Protein AF-A0A960T4F1-F1 (afdb_monomer_lite)

Radius of gyration: 21.4 Å; chains: 1; bounding box: 53×41×57 Å

Foldseek 3Di:
DPDDDPVVVVVVCVVCPPVDPDDDDDADPVNCCCVVPQVVVVHPDPPWDWDQEPVRDTLDIGHPLPDDPVNNVQCHDPPRPSPPVPPPDPPDPDFDPLLVVLLVVLVVCLVVLVLVVSVVSLSVSCVRDDLVGVLSSLLSVLSSCLSVVVQPCLLVSLVVQCVSPVVPLLSNLSSLQSQLPRPDRDPSSLVSSLVSLVVLCPDDDDNNLSSLQSQLSSCLVVVVLVSNLVSLVVSLVPDDPVCNVVSVVQNVQSVVSHGD

Structure (mmCIF, N/CA/C/O backbone):
data_AF-A0A960T4F1-F1
#
_entry.id   AF-A0A960T4F1-F1
#
loop_
_atom_site.group_PDB
_atom_site.id
_atom_site.type_symbol
_atom_site.label_atom_id
_atom_site.label_alt_id
_atom_site.label_comp_id
_atom_site.label_asym_id
_atom_site.label_entity_id
_atom_site.label_seq_id
_atom_site.pdbx_PDB_ins_code
_atom_site.Cartn_x
_atom_site.Cartn_y
_atom_site.Cartn_z
_atom_site.occupancy
_atom_site.B_iso_or_equiv
_atom_site.auth_seq_id
_atom_site.auth_comp_id
_atom_site.auth_asym_id
_atom_site.auth_atom_id
_atom_site.pdbx_PDB_model_num
ATOM 1 N N . ASN A 1 1 ? -7.729 -17.447 -19.353 1.00 40.59 1 ASN A N 1
ATOM 2 C CA . ASN A 1 1 ? -7.489 -16.551 -20.496 1.00 40.59 1 ASN A CA 1
ATOM 3 C C . ASN A 1 1 ? -7.362 -15.152 -19.918 1.00 40.59 1 ASN A C 1
ATOM 5 O O . ASN A 1 1 ? -8.378 -14.593 -19.542 1.00 40.59 1 ASN A O 1
ATOM 9 N N . LEU A 1 2 ? -6.133 -14.693 -19.665 1.00 46.69 2 LEU A N 1
ATOM 10 C CA . LEU A 1 2 ? -5.826 -13.416 -18.988 1.00 46.69 2 LEU A CA 1
ATOM 11 C C . LEU A 1 2 ? -5.418 -12.313 -19.988 1.00 46.69 2 LEU A C 1
ATOM 13 O O . LEU A 1 2 ? -4.881 -11.291 -19.584 1.00 46.69 2 LEU A O 1
ATOM 17 N N . GLY A 1 3 ? -5.613 -12.541 -21.290 1.00 62.81 3 GLY A N 1
ATOM 18 C CA . GLY A 1 3 ? -5.174 -11.636 -22.350 1.00 62.81 3 GLY A CA 1
ATOM 19 C C . GLY A 1 3 ? -6.334 -11.139 -23.202 1.00 62.81 3 GLY A C 1
ATOM 20 O O . GLY A 1 3 ? -7.283 -11.881 -23.456 1.00 62.81 3 GLY A O 1
ATOM 21 N N . GLU A 1 4 ? -6.217 -9.889 -23.639 1.00 80.00 4 GLU A N 1
ATOM 22 C CA . GLU A 1 4 ? -7.047 -9.282 -24.681 1.00 80.00 4 GLU A CA 1
ATOM 23 C C . GLU A 1 4 ? -6.842 -9.990 -26.028 1.00 80.00 4 GLU A C 1
ATOM 25 O O . GLU A 1 4 ? -5.745 -10.474 -26.321 1.00 80.00 4 GLU A O 1
ATOM 30 N N . ASP A 1 5 ? -7.882 -10.037 -26.863 1.00 86.44 5 ASP A N 1
ATOM 31 C CA . ASP A 1 5 ? -7.787 -10.636 -28.197 1.00 86.44 5 ASP A CA 1
ATOM 32 C C . ASP A 1 5 ? -6.985 -9.767 -29.189 1.00 86.44 5 ASP A C 1
ATOM 34 O O . ASP A 1 5 ? -6.696 -8.587 -28.955 1.00 86.44 5 ASP A O 1
ATOM 38 N N . GLU A 1 6 ? -6.616 -10.352 -30.335 1.00 87.62 6 GLU A N 1
ATOM 39 C CA . GLU A 1 6 ? -5.851 -9.659 -31.381 1.00 87.62 6 GLU A CA 1
ATOM 40 C C . GLU A 1 6 ? -6.543 -8.379 -31.869 1.00 87.62 6 GLU A C 1
ATOM 42 O O . GLU A 1 6 ? -5.870 -7.391 -32.172 1.00 87.62 6 GLU A O 1
ATOM 47 N N . THR A 1 7 ? -7.875 -8.360 -31.918 1.00 91.25 7 THR A N 1
ATOM 48 C CA . THR A 1 7 ? -8.634 -7.201 -32.399 1.00 91.25 7 THR A CA 1
ATOM 49 C C . THR A 1 7 ? -8.481 -6.032 -31.431 1.00 91.25 7 THR A C 1
ATOM 51 O O . THR A 1 7 ? -8.135 -4.924 -31.859 1.00 91.25 7 THR A O 1
ATOM 54 N N . THR A 1 8 ? -8.662 -6.279 -30.132 1.00 90.50 8 THR A N 1
ATOM 55 C CA . THR A 1 8 ? -8.489 -5.275 -29.076 1.00 90.50 8 THR A CA 1
ATOM 56 C C . THR A 1 8 ? -7.053 -4.757 -29.037 1.00 90.50 8 THR A C 1
ATOM 58 O O . THR A 1 8 ? -6.826 -3.542 -29.074 1.00 90.50 8 THR A O 1
ATOM 61 N N . VAL A 1 9 ? -6.064 -5.657 -29.048 1.00 90.25 9 VAL A N 1
ATOM 62 C CA . VAL A 1 9 ? -4.645 -5.274 -29.006 1.00 90.25 9 VAL A CA 1
ATOM 63 C C . VAL A 1 9 ? -4.244 -4.497 -30.262 1.00 90.25 9 VAL A C 1
ATOM 65 O O . VAL A 1 9 ? -3.570 -3.472 -30.161 1.00 90.25 9 VAL A O 1
ATOM 68 N N . SER A 1 10 ? -4.701 -4.902 -31.450 1.00 91.56 10 SER A N 1
ATOM 69 C CA . SER A 1 10 ? -4.402 -4.204 -32.708 1.00 91.56 10 SER A CA 1
ATOM 70 C C . SER A 1 10 ? -4.973 -2.784 -32.735 1.00 91.56 10 SER A C 1
ATOM 72 O O . SER A 1 10 ? -4.290 -1.841 -33.151 1.00 91.56 10 SER A O 1
ATOM 74 N N . ALA A 1 11 ? -6.200 -2.594 -32.242 1.00 93.62 11 ALA A N 1
ATOM 75 C CA . ALA A 1 11 ? -6.802 -1.269 -32.116 1.00 93.62 11 ALA A CA 1
ATOM 76 C C . ALA A 1 11 ? -6.003 -0.370 -31.156 1.00 93.62 11 ALA A C 1
ATOM 78 O O . ALA A 1 11 ? -5.725 0.790 -31.481 1.00 93.62 11 ALA A O 1
ATOM 79 N N . PHE A 1 12 ? -5.570 -0.913 -30.015 1.00 92.06 12 PHE A N 1
ATOM 80 C CA . PHE A 1 12 ? -4.718 -0.205 -29.059 1.00 92.06 12 PHE A CA 1
ATOM 81 C C . PHE A 1 12 ? -3.367 0.188 -29.673 1.00 92.06 12 PHE A C 1
ATOM 83 O O . PHE A 1 12 ? -2.968 1.351 -29.599 1.00 92.06 12 PHE A O 1
ATOM 90 N N . VAL A 1 13 ? -2.697 -0.741 -30.364 1.00 91.31 13 VAL A N 1
ATOM 91 C CA . VAL A 1 13 ? -1.412 -0.494 -31.036 1.00 91.31 13 VAL A CA 1
ATOM 92 C C . VAL A 1 13 ? -1.529 0.643 -32.050 1.00 91.31 13 VAL A C 1
ATOM 94 O O . VAL A 1 13 ? -0.702 1.557 -32.065 1.00 91.31 13 VAL A O 1
ATOM 97 N N . ARG A 1 14 ? -2.594 0.638 -32.863 1.00 92.81 14 ARG A N 1
ATOM 98 C CA . ARG A 1 14 ? -2.867 1.707 -33.837 1.00 92.81 14 ARG A CA 1
ATOM 99 C C . ARG A 1 14 ? -3.076 3.059 -33.166 1.00 92.81 14 ARG A C 1
ATOM 101 O O . ARG A 1 14 ? -2.585 4.062 -33.678 1.00 92.81 14 ARG A O 1
ATOM 108 N N . LYS A 1 15 ? -3.772 3.089 -32.027 1.00 94.50 15 LYS A N 1
ATOM 109 C CA . LYS A 1 15 ? -3.991 4.309 -31.238 1.00 94.50 15 LYS A CA 1
ATOM 110 C C . LYS A 1 15 ? -2.687 4.852 -30.644 1.00 94.50 15 LYS A C 1
ATOM 112 O O . LYS A 1 15 ? -2.513 6.067 -30.592 1.00 94.50 15 LYS A O 1
ATOM 117 N N . MET A 1 16 ? -1.775 3.978 -30.220 1.00 91.06 16 MET A N 1
ATOM 118 C CA . MET A 1 16 ? -0.473 4.373 -29.666 1.00 91.06 16 MET A CA 1
ATOM 119 C C . MET A 1 16 ? 0.491 4.900 -30.736 1.00 91.06 16 MET A C 1
ATOM 121 O O . MET A 1 16 ? 1.310 5.775 -30.443 1.00 91.06 16 MET A O 1
ATOM 125 N N . GLY A 1 17 ? 0.369 4.427 -31.980 1.00 92.31 17 GLY A N 1
ATOM 126 C CA . GLY A 1 17 ? 1.112 4.949 -33.126 1.00 92.31 17 GLY A CA 1
ATOM 127 C C . GLY A 1 17 ? 2.622 4.978 -32.875 1.00 92.31 17 GLY A C 1
ATOM 128 O O . GLY A 1 17 ? 3.213 3.990 -32.449 1.00 92.31 17 GLY A O 1
ATOM 129 N N . SER A 1 18 ? 3.252 6.134 -33.094 1.00 90.56 18 SER A N 1
ATOM 130 C CA . SER A 1 18 ? 4.703 6.311 -32.928 1.00 90.56 18 SER A CA 1
ATOM 131 C C . SER A 1 18 ? 5.212 6.177 -31.488 1.00 90.56 18 SER A C 1
ATOM 133 O O . SER A 1 18 ? 6.421 6.078 -31.294 1.00 90.56 18 SER A O 1
ATOM 135 N N . LYS A 1 19 ? 4.330 6.149 -30.478 1.00 85.88 19 LYS A N 1
ATOM 136 C CA . LYS A 1 19 ? 4.723 5.937 -29.075 1.00 85.88 19 LYS A CA 1
ATOM 137 C C . LYS A 1 19 ? 5.102 4.485 -28.778 1.00 85.88 19 LYS A C 1
ATOM 139 O O . LYS A 1 19 ? 5.720 4.230 -27.751 1.00 85.88 19 LYS A O 1
ATOM 144 N N . MET A 1 20 ? 4.744 3.544 -29.654 1.00 86.31 20 MET A N 1
ATOM 145 C CA . MET A 1 20 ? 5.057 2.128 -29.492 1.00 86.31 20 MET A CA 1
ATOM 146 C C . MET A 1 20 ? 5.982 1.665 -30.614 1.00 86.31 20 MET A C 1
ATOM 148 O O . MET A 1 20 ? 5.557 1.307 -31.708 1.00 86.31 20 MET A O 1
ATOM 152 N N . THR A 1 21 ? 7.281 1.725 -30.340 1.00 85.12 21 THR A N 1
ATOM 153 C CA . THR A 1 21 ? 8.356 1.504 -31.321 1.00 85.12 21 THR A CA 1
ATOM 154 C C . THR A 1 21 ? 8.795 0.041 -31.432 1.00 85.12 21 THR A C 1
ATOM 156 O O . THR A 1 21 ? 9.757 -0.270 -32.133 1.00 85.12 21 THR A O 1
ATOM 159 N N . TYR A 1 22 ? 8.095 -0.868 -30.755 1.00 86.19 22 TYR A N 1
ATOM 160 C CA . TYR A 1 22 ? 8.394 -2.295 -30.692 1.00 86.19 22 TYR A CA 1
ATOM 161 C C . TYR A 1 22 ? 7.239 -3.137 -31.240 1.00 86.19 22 TYR A C 1
ATOM 163 O O . TYR A 1 22 ? 6.098 -2.687 -31.351 1.00 86.19 22 TYR A O 1
ATOM 171 N N . ARG A 1 23 ? 7.549 -4.382 -31.617 1.00 91.12 23 ARG A N 1
ATOM 172 C CA . ARG A 1 23 ? 6.540 -5.335 -32.093 1.00 91.12 23 ARG A CA 1
ATOM 173 C C . ARG A 1 23 ? 5.732 -5.849 -30.908 1.00 91.12 23 ARG A C 1
ATOM 175 O O . ARG A 1 23 ? 6.312 -6.254 -29.907 1.00 91.12 23 ARG A O 1
ATOM 182 N N . VAL A 1 24 ? 4.415 -5.873 -31.068 1.00 90.06 24 VAL A N 1
ATOM 183 C CA . VAL A 1 24 ? 3.470 -6.418 -30.092 1.00 90.06 24 VAL A CA 1
ATOM 184 C C . VAL A 1 24 ? 2.780 -7.622 -30.714 1.00 90.06 24 VAL A C 1
ATOM 186 O O . VAL A 1 24 ? 2.436 -7.595 -31.896 1.00 90.06 24 VAL A O 1
ATOM 189 N N . THR A 1 25 ? 2.600 -8.676 -29.925 1.00 87.38 25 THR A N 1
ATOM 190 C CA . THR A 1 25 ? 1.906 -9.901 -30.327 1.00 87.38 25 THR A CA 1
ATOM 191 C C . THR A 1 25 ? 0.964 -10.335 -29.213 1.00 87.38 25 THR A C 1
ATOM 193 O O . THR A 1 25 ? 1.233 -10.059 -28.045 1.00 87.38 25 THR A O 1
ATOM 196 N N . VAL A 1 26 ? -0.096 -11.054 -29.568 1.00 89.56 26 VAL A N 1
ATOM 197 C CA . VAL A 1 26 ? -0.967 -11.744 -28.608 1.00 89.56 26 VAL A CA 1
ATOM 198 C C . VAL A 1 26 ? -0.547 -13.211 -28.543 1.00 89.56 26 VAL A C 1
ATOM 200 O O . VAL A 1 26 ? -0.062 -13.755 -29.538 1.00 89.56 26 VAL A O 1
ATOM 203 N N . ASP A 1 27 ? -0.664 -13.830 -27.369 1.00 89.75 27 ASP A N 1
ATOM 204 C CA . ASP A 1 27 ? -0.457 -15.274 -27.234 1.00 89.75 27 ASP A CA 1
ATOM 205 C C . ASP A 1 27 ? -1.564 -16.044 -27.973 1.00 89.75 27 ASP A C 1
ATOM 207 O O . ASP A 1 27 ? -2.635 -15.508 -28.261 1.00 89.75 27 ASP A O 1
ATOM 211 N N . ASP A 1 28 ? -1.314 -17.309 -28.293 1.00 87.50 28 ASP A N 1
ATOM 212 C CA . ASP A 1 28 ? -2.352 -18.149 -28.880 1.00 87.50 28 ASP A CA 1
ATOM 213 C C . ASP A 1 28 ? -3.430 -18.528 -27.848 1.00 87.50 28 ASP A C 1
ATOM 215 O O . ASP A 1 28 ? -3.239 -18.432 -26.635 1.00 87.50 28 ASP A O 1
ATOM 219 N N . GLU A 1 29 ? -4.575 -19.027 -28.323 1.00 84.56 29 GLU A N 1
ATOM 220 C CA . GLU A 1 29 ? -5.686 -19.454 -27.454 1.00 84.56 29 GLU A CA 1
ATOM 221 C C . GLU A 1 29 ? -5.292 -20.547 -26.443 1.00 84.56 29 GLU A C 1
ATOM 223 O O . GLU A 1 29 ? -5.982 -20.771 -25.446 1.00 84.56 29 GLU A O 1
ATOM 228 N N . LYS A 1 30 ? -4.184 -21.259 -26.692 1.00 86.75 30 LYS A N 1
ATOM 229 C CA . LYS A 1 30 ? -3.669 -22.314 -25.812 1.00 86.75 30 LYS A CA 1
ATOM 230 C C . LYS A 1 30 ? -2.754 -21.759 -24.718 1.00 86.75 30 LYS A C 1
ATOM 232 O O . LYS A 1 30 ? -2.384 -22.535 -23.824 1.00 86.75 30 LYS A O 1
ATOM 237 N N . GLY A 1 31 ? -2.413 -20.471 -24.768 1.00 86.19 31 GLY A N 1
ATOM 238 C CA . GLY A 1 31 ? -1.477 -19.809 -23.867 1.00 86.19 31 GLY A CA 1
ATOM 239 C C . GLY A 1 31 ? -0.055 -20.339 -24.031 1.00 86.19 31 GLY A C 1
ATOM 240 O O . GLY A 1 31 ? 0.611 -20.631 -23.035 1.00 86.19 31 GLY A O 1
ATOM 241 N N . THR A 1 32 ? 0.381 -20.609 -25.266 1.00 89.25 32 THR A N 1
ATOM 242 C CA . THR A 1 32 ? 1.671 -21.260 -25.525 1.00 89.25 32 THR A CA 1
ATOM 243 C C . THR A 1 32 ? 2.848 -20.456 -24.978 1.00 89.25 32 THR A C 1
ATOM 245 O O . THR A 1 32 ? 3.754 -21.061 -24.398 1.00 89.25 32 THR A O 1
ATOM 248 N N . MET A 1 33 ? 2.860 -19.129 -25.129 1.00 87.38 33 MET A N 1
ATOM 249 C CA . MET A 1 33 ? 3.907 -18.278 -24.556 1.00 87.38 33 MET A CA 1
ATOM 250 C C . MET A 1 33 ? 3.815 -18.248 -23.035 1.00 87.38 33 MET A C 1
ATOM 252 O O . MET A 1 33 ? 4.830 -18.475 -22.377 1.00 87.38 33 MET A O 1
ATOM 256 N N . GLY A 1 34 ? 2.618 -18.069 -22.474 1.00 85.62 34 GLY A N 1
ATOM 257 C CA . GLY A 1 34 ? 2.395 -18.121 -21.028 1.00 85.62 34 GLY A CA 1
ATOM 258 C C . GLY A 1 34 ? 2.967 -19.396 -20.404 1.00 85.62 34 GLY A C 1
ATOM 259 O O . GLY A 1 34 ? 3.778 -19.328 -19.487 1.00 85.62 34 GLY A O 1
ATOM 260 N N . LYS A 1 35 ? 2.670 -20.562 -20.980 1.00 84.12 35 LYS A N 1
ATOM 261 C CA . LYS A 1 35 ? 3.166 -21.856 -20.483 1.00 84.12 35 LYS A CA 1
ATOM 262 C C . LYS A 1 35 ? 4.664 -22.049 -20.689 1.00 84.12 35 LYS A C 1
ATOM 264 O O . LYS A 1 35 ? 5.390 -22.439 -19.778 1.00 84.12 35 LYS A O 1
ATOM 269 N N . LYS A 1 36 ? 5.152 -21.829 -21.913 1.00 86.94 36 LYS A N 1
ATOM 270 C CA . LYS A 1 36 ? 6.538 -22.179 -22.273 1.00 86.94 36 LYS A CA 1
ATOM 271 C C . LYS A 1 36 ? 7.572 -21.174 -21.786 1.00 86.94 36 LYS A C 1
ATOM 273 O O . LYS A 1 36 ? 8.744 -21.532 -21.730 1.00 86.94 36 LYS A O 1
ATOM 278 N N . TRP A 1 37 ? 7.159 -19.949 -21.479 1.00 86.94 37 TRP A N 1
ATOM 279 C CA . TRP A 1 37 ? 8.052 -18.899 -21.005 1.00 86.94 37 TRP A CA 1
ATOM 280 C C . TRP A 1 37 ? 7.762 -18.518 -19.563 1.00 86.94 37 TRP A C 1
ATOM 282 O O . TRP A 1 37 ? 8.660 -18.651 -18.741 1.00 86.94 37 TRP A O 1
ATOM 292 N N . LEU A 1 38 ? 6.541 -18.077 -19.242 1.00 83.50 38 LEU A N 1
ATOM 293 C CA . LEU A 1 38 ? 6.229 -17.582 -17.897 1.00 83.50 38 LEU A CA 1
ATOM 294 C C . LEU A 1 38 ? 6.184 -18.729 -16.882 1.00 83.50 38 LEU A C 1
ATOM 296 O O . LEU A 1 38 ? 7.035 -18.778 -15.996 1.00 83.50 38 LEU A O 1
ATOM 300 N N . GLU A 1 39 ? 5.290 -19.706 -17.063 1.00 80.75 39 GLU A N 1
ATOM 301 C CA . GLU A 1 39 ? 5.165 -20.848 -16.143 1.00 80.75 39 GLU A CA 1
ATOM 302 C C . GLU A 1 39 ? 6.473 -21.653 -16.068 1.00 80.75 39 GLU A C 1
ATOM 304 O O . GLU A 1 39 ? 6.943 -21.983 -14.980 1.00 80.75 39 GLU A O 1
ATOM 309 N N . ALA A 1 40 ? 7.116 -21.916 -17.213 1.00 80.88 40 ALA A N 1
ATOM 310 C CA . ALA A 1 40 ? 8.395 -22.630 -17.266 1.00 80.88 40 ALA A CA 1
ATOM 311 C C . ALA A 1 40 ? 9.540 -21.900 -16.536 1.00 80.88 40 ALA A C 1
ATOM 313 O O . ALA A 1 40 ? 10.465 -22.550 -16.047 1.00 80.88 40 ALA A O 1
ATOM 314 N N . ALA A 1 41 ? 9.488 -20.567 -16.454 1.00 75.75 41 ALA A N 1
ATOM 315 C CA . ALA A 1 41 ? 10.429 -19.749 -15.689 1.00 75.75 41 ALA A CA 1
ATOM 316 C C . ALA A 1 41 ? 9.965 -19.478 -14.244 1.00 75.75 41 ALA A C 1
ATOM 318 O O . ALA A 1 41 ? 10.605 -18.694 -13.540 1.00 75.75 41 ALA A O 1
ATOM 319 N N . GLY A 1 42 ? 8.863 -20.095 -13.800 1.00 77.12 42 GLY A N 1
ATOM 320 C CA . GLY A 1 42 ? 8.267 -19.869 -12.481 1.00 77.12 42 GLY A CA 1
ATOM 321 C C . GLY A 1 42 ? 7.707 -18.456 -12.285 1.00 77.12 42 GLY A C 1
ATOM 322 O O . GLY A 1 42 ? 7.587 -18.005 -11.150 1.00 77.12 42 GLY A O 1
ATOM 323 N N . GLN A 1 43 ? 7.414 -17.736 -13.370 1.00 78.12 43 GLN A N 1
ATOM 324 C CA . GLN A 1 43 ? 6.840 -16.393 -13.338 1.00 78.12 43 GLN A CA 1
ATOM 325 C C . GLN A 1 43 ? 5.314 -16.490 -13.299 1.00 78.12 43 GLN A C 1
ATOM 327 O O . GLN A 1 43 ? 4.702 -16.994 -14.239 1.00 78.12 43 GLN A O 1
ATOM 332 N N . ASN A 1 44 ? 4.711 -15.980 -12.225 1.00 68.12 44 ASN A N 1
ATOM 333 C CA . ASN A 1 44 ? 3.260 -16.033 -12.003 1.00 68.12 44 ASN A CA 1
ATOM 334 C C . ASN A 1 44 ? 2.563 -14.668 -12.159 1.00 68.12 44 ASN A C 1
ATOM 336 O O . ASN A 1 44 ? 1.348 -14.599 -12.003 1.00 68.12 44 ASN A O 1
ATOM 340 N N . GLY A 1 45 ? 3.309 -13.600 -12.467 1.00 64.38 45 GLY A N 1
ATOM 341 C CA . GLY A 1 45 ? 2.793 -12.232 -12.546 1.00 64.38 45 GLY A CA 1
ATOM 342 C C . GLY A 1 45 ? 3.286 -11.466 -13.774 1.00 64.38 45 GLY A C 1
ATOM 343 O O . GLY A 1 45 ? 4.331 -11.777 -14.352 1.00 64.38 45 GLY A O 1
ATOM 344 N N . ILE A 1 46 ? 2.515 -10.450 -14.162 1.00 78.50 46 ILE A N 1
ATOM 345 C CA . ILE A 1 46 ? 2.877 -9.442 -15.163 1.00 78.50 46 ILE A CA 1
ATOM 346 C C . ILE A 1 46 ? 2.969 -8.064 -14.478 1.00 78.50 46 ILE A C 1
ATOM 348 O O . ILE A 1 46 ? 2.212 -7.818 -13.543 1.00 78.50 46 ILE A O 1
ATOM 352 N N . PRO A 1 47 ? 3.862 -7.163 -14.928 1.00 81.19 47 PRO A N 1
ATOM 353 C CA . PRO A 1 47 ? 4.702 -7.291 -16.115 1.00 81.19 47 PRO A CA 1
ATOM 354 C C . PRO A 1 47 ? 6.017 -8.054 -15.851 1.00 81.19 47 PRO A C 1
ATOM 356 O O . PRO A 1 47 ? 6.684 -7.877 -14.836 1.00 81.19 47 PRO A O 1
ATOM 359 N N . CYS A 1 48 ? 6.416 -8.891 -16.814 1.00 81.75 48 CYS A N 1
ATOM 360 C CA . CYS A 1 48 ? 7.646 -9.689 -16.789 1.00 81.75 48 CYS A CA 1
ATOM 361 C C . CYS A 1 48 ? 8.403 -9.513 -18.113 1.00 81.75 48 CYS A C 1
ATOM 363 O O . CYS A 1 48 ? 7.797 -9.440 -19.183 1.00 81.75 48 CYS A O 1
ATOM 365 N N . ALA A 1 49 ? 9.728 -9.451 -18.046 1.00 89.25 49 ALA A N 1
ATOM 366 C CA . ALA A 1 49 ? 10.625 -9.284 -19.174 1.00 89.25 49 ALA A CA 1
ATOM 367 C C . ALA A 1 49 ? 11.682 -10.390 -19.217 1.00 89.25 49 ALA A C 1
ATOM 369 O O . ALA A 1 49 ? 12.243 -10.801 -18.201 1.00 89.25 49 ALA A O 1
ATOM 370 N N . PHE A 1 50 ? 11.997 -10.814 -20.439 1.00 89.25 50 PHE A N 1
ATOM 371 C CA . PHE A 1 50 ? 13.079 -11.741 -20.744 1.00 89.25 50 PHE A CA 1
ATOM 372 C C . PHE A 1 50 ? 14.082 -11.039 -21.653 1.00 89.25 50 PHE A C 1
ATOM 374 O O . PHE A 1 50 ? 13.696 -10.462 -22.670 1.00 89.25 50 PHE A O 1
ATOM 381 N N . VAL A 1 51 ? 15.375 -11.136 -21.341 1.00 89.44 51 VAL A N 1
ATOM 382 C CA . VAL A 1 51 ? 16.439 -10.729 -22.275 1.00 89.44 51 VAL A CA 1
ATOM 383 C C . VAL A 1 51 ? 17.102 -11.978 -22.818 1.00 89.44 51 VAL A C 1
ATOM 385 O O . VAL A 1 51 ? 17.652 -12.777 -22.060 1.00 89.44 51 VAL A O 1
ATOM 388 N N . VAL A 1 52 ? 17.072 -12.137 -24.138 1.00 86.62 52 VAL A N 1
ATOM 389 C CA . VAL A 1 52 ? 17.790 -13.197 -24.850 1.00 86.62 52 VAL A CA 1
ATOM 390 C C . VAL A 1 52 ? 19.049 -12.588 -25.457 1.00 86.62 52 VAL A C 1
ATOM 392 O O . VAL A 1 52 ? 18.974 -11.620 -26.211 1.00 86.62 52 VAL A O 1
ATOM 395 N N . ASN A 1 53 ? 20.216 -13.124 -25.107 1.00 80.12 53 ASN A N 1
ATOM 396 C CA . ASN A 1 53 ? 21.487 -12.637 -25.637 1.00 80.12 53 ASN A CA 1
ATOM 397 C C . ASN A 1 53 ? 21.724 -13.091 -27.088 1.00 80.12 53 ASN A C 1
ATOM 399 O O . ASN A 1 53 ? 20.992 -13.914 -27.641 1.00 80.12 53 ASN A O 1
ATOM 403 N N . LYS A 1 54 ? 22.805 -12.593 -27.699 1.00 80.06 54 LYS A N 1
ATOM 404 C CA . LYS A 1 54 ? 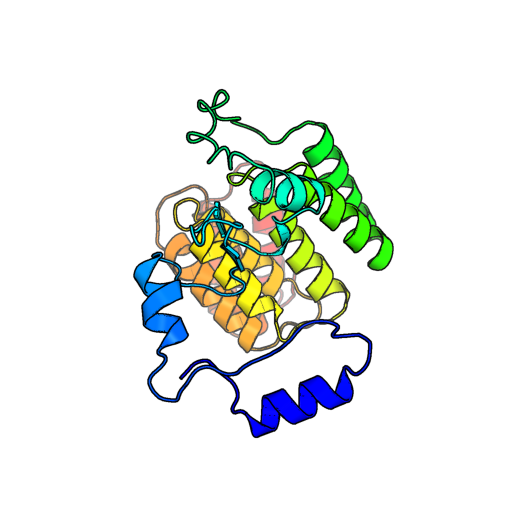23.180 -12.907 -29.091 1.00 80.06 54 LYS A CA 1
ATOM 405 C C . LYS A 1 54 ? 23.442 -14.394 -29.353 1.00 80.06 54 LYS A C 1
ATOM 407 O O . LYS A 1 54 ? 23.322 -14.842 -30.486 1.00 80.06 54 LYS A O 1
ATOM 412 N N . SER A 1 55 ? 23.757 -15.171 -28.315 1.00 78.81 55 SER A N 1
ATOM 413 C CA . SER A 1 55 ? 23.933 -16.626 -28.400 1.00 78.81 55 SER A CA 1
ATOM 414 C C . SER A 1 55 ? 22.622 -17.413 -28.247 1.00 78.81 55 SER A C 1
ATOM 416 O O . SER A 1 55 ? 22.663 -18.637 -28.122 1.00 78.81 55 SER A O 1
ATOM 418 N N . GLY A 1 56 ? 21.469 -16.739 -28.196 1.00 80.19 56 GLY A N 1
ATOM 419 C CA . GLY A 1 56 ? 20.159 -17.374 -28.040 1.00 80.19 56 GLY A CA 1
ATOM 420 C C . GLY A 1 56 ? 19.880 -17.902 -26.630 1.00 80.19 56 GLY A C 1
ATOM 421 O O . GLY A 1 56 ? 19.002 -18.743 -26.458 1.00 80.19 56 GLY A O 1
ATOM 422 N N . ARG A 1 57 ? 20.624 -17.451 -25.611 1.00 80.69 57 ARG A N 1
ATOM 423 C CA . ARG A 1 57 ? 20.419 -17.845 -24.208 1.00 80.69 57 ARG A CA 1
ATOM 424 C C . ARG A 1 57 ? 19.697 -16.750 -23.436 1.00 80.69 57 ARG A C 1
ATOM 426 O O . ARG A 1 57 ? 19.956 -15.568 -23.645 1.00 80.69 57 ARG A O 1
ATOM 433 N N . ILE A 1 58 ? 18.848 -17.154 -22.494 1.00 83.19 58 ILE A N 1
ATOM 434 C CA . ILE A 1 58 ? 18.222 -16.228 -21.547 1.00 83.19 58 ILE A CA 1
ATOM 435 C C . ILE A 1 58 ? 19.312 -15.656 -20.632 1.00 83.19 58 ILE A C 1
ATOM 437 O O . ILE A 1 58 ? 19.998 -16.395 -19.923 1.00 83.19 58 ILE A O 1
ATOM 441 N N . ALA A 1 59 ? 19.480 -14.339 -20.686 1.00 81.12 59 ALA A N 1
ATOM 442 C CA . ALA A 1 59 ? 20.420 -13.565 -19.884 1.00 81.12 59 ALA A CA 1
ATOM 443 C C . ALA A 1 59 ? 19.742 -12.888 -18.683 1.00 81.12 59 ALA A C 1
ATOM 445 O O . ALA A 1 59 ? 20.419 -12.579 -17.707 1.00 81.12 59 ALA A O 1
ATOM 446 N N . TYR A 1 60 ? 18.422 -12.689 -18.742 1.00 84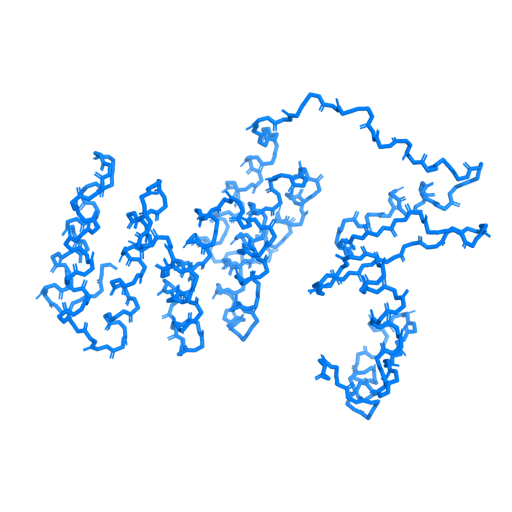.31 60 TYR A N 1
ATOM 447 C CA . TYR A 1 60 ? 17.628 -12.062 -17.686 1.00 84.31 60 TYR A CA 1
ATOM 448 C C . TYR A 1 60 ? 16.175 -12.546 -17.725 1.00 84.31 60 TYR A C 1
ATOM 450 O O . TYR A 1 60 ? 15.631 -12.744 -18.814 1.00 84.31 60 TYR A O 1
ATOM 458 N N . ILE A 1 61 ? 15.577 -12.699 -16.542 1.00 84.25 61 ILE A N 1
ATOM 459 C CA . ILE A 1 61 ? 14.142 -12.895 -16.301 1.00 84.25 61 ILE A CA 1
ATOM 460 C C . ILE A 1 61 ? 13.795 -12.025 -15.090 1.00 84.25 61 ILE A C 1
ATOM 462 O O . ILE A 1 61 ? 14.453 -12.158 -14.058 1.00 84.25 61 ILE A O 1
ATOM 466 N N . GLY A 1 62 ? 12.806 -11.144 -15.205 1.00 76.69 62 GLY A N 1
ATOM 467 C CA . GLY A 1 62 ? 12.392 -10.277 -14.100 1.00 76.69 62 GLY A CA 1
ATOM 468 C C . GLY A 1 62 ? 11.524 -9.107 -14.553 1.00 76.69 62 GLY A C 1
ATOM 469 O O . GLY A 1 62 ? 11.039 -9.088 -15.679 1.00 76.69 62 GLY A O 1
ATOM 470 N N . HIS A 1 63 ? 11.301 -8.131 -13.679 1.00 78.50 63 HIS A N 1
ATOM 471 C CA . HIS A 1 63 ? 10.419 -7.001 -13.965 1.00 78.50 63 HIS A CA 1
ATOM 472 C C . HIS A 1 63 ? 11.029 -6.041 -15.014 1.00 78.50 63 HIS A C 1
ATOM 474 O O . HIS A 1 63 ? 12.192 -5.658 -14.879 1.00 78.50 63 HIS A O 1
ATOM 480 N N . PRO A 1 64 ? 10.280 -5.582 -16.041 1.00 81.31 64 PRO A N 1
ATOM 481 C CA . PRO A 1 64 ? 10.829 -4.730 -17.103 1.00 81.31 64 PRO A CA 1
ATOM 482 C C . PRO A 1 64 ? 11.410 -3.407 -16.605 1.00 81.31 64 PRO A C 1
ATOM 484 O O . PRO A 1 64 ? 12.372 -2.921 -17.187 1.00 81.31 64 PRO A O 1
ATOM 487 N N . MET A 1 65 ? 10.880 -2.838 -15.519 1.00 75.62 65 MET A N 1
ATOM 488 C CA . MET A 1 65 ? 11.425 -1.591 -14.961 1.00 75.62 65 MET A CA 1
ATOM 489 C C . MET A 1 65 ? 12.841 -1.749 -14.392 1.00 75.62 65 MET A C 1
ATOM 491 O O . MET A 1 65 ? 13.545 -0.761 -14.246 1.00 75.62 65 MET A O 1
ATOM 495 N N . SER A 1 66 ? 13.285 -2.976 -14.107 1.00 74.06 66 SER A N 1
ATOM 496 C CA . SER A 1 66 ? 14.654 -3.249 -13.658 1.00 74.06 66 SER A CA 1
ATOM 497 C C . SER A 1 66 ? 15.650 -3.386 -14.821 1.00 74.06 66 SER A C 1
ATOM 499 O O . SER A 1 66 ? 16.840 -3.584 -14.586 1.00 74.06 66 SER A O 1
ATOM 501 N N . LEU A 1 67 ? 15.192 -3.315 -16.081 1.00 80.56 67 LEU A N 1
ATOM 502 C CA . LEU A 1 67 ? 16.045 -3.347 -17.274 1.00 80.56 67 LEU A CA 1
ATOM 503 C C . LEU A 1 67 ? 16.492 -1.940 -17.679 1.00 80.56 67 LEU A C 1
ATOM 505 O O . LEU A 1 67 ? 16.072 -1.403 -18.703 1.00 80.56 67 LEU A O 1
ATOM 509 N N . GLU A 1 68 ? 17.398 -1.362 -16.898 1.00 82.50 68 GLU A N 1
ATOM 510 C CA . GLU A 1 68 ? 18.091 -0.135 -17.296 1.00 82.50 68 GLU A CA 1
ATOM 511 C C . GLU A 1 68 ? 18.930 -0.343 -18.569 1.00 82.50 68 GLU A C 1
ATOM 513 O O . GLU A 1 68 ? 19.438 -1.437 -18.838 1.00 82.50 68 GLU A O 1
ATOM 518 N N . GLU A 1 69 ? 19.153 0.730 -19.337 1.00 79.06 69 GLU A N 1
ATOM 519 C CA . GLU A 1 69 ? 19.948 0.682 -20.573 1.00 79.06 69 GLU A CA 1
ATOM 520 C C . GLU A 1 69 ? 21.366 0.138 -20.327 1.00 79.06 69 GLU A C 1
ATOM 522 O O . GLU A 1 69 ? 21.871 -0.674 -21.103 1.00 79.06 69 GLU A O 1
ATOM 527 N N . SER A 1 70 ? 21.986 0.508 -19.203 1.00 81.31 70 SER A N 1
ATOM 528 C CA . SER A 1 70 ? 23.321 0.043 -18.808 1.00 81.31 70 SER A CA 1
ATOM 529 C C . SER A 1 70 ? 23.370 -1.477 -18.581 1.00 81.31 70 SER A C 1
ATOM 531 O O . SER A 1 70 ? 24.294 -2.159 -19.043 1.00 81.31 70 SER A O 1
ATOM 533 N N . LEU A 1 71 ? 22.344 -2.029 -17.924 1.00 79.62 71 LEU A N 1
ATOM 534 C CA . LEU A 1 71 ? 22.189 -3.458 -17.690 1.00 79.62 71 LEU A CA 1
ATOM 535 C C . LEU A 1 71 ? 21.918 -4.184 -19.006 1.00 79.62 71 LEU A C 1
ATOM 537 O O . LEU A 1 71 ? 22.549 -5.205 -19.272 1.00 79.62 71 LEU A O 1
ATOM 541 N N . LEU A 1 72 ? 21.048 -3.643 -19.859 1.00 83.69 72 LEU A N 1
ATOM 542 C CA . LEU A 1 72 ? 20.753 -4.222 -21.166 1.00 83.69 72 LEU A CA 1
ATOM 543 C C . LEU A 1 72 ? 22.013 -4.295 -22.041 1.00 83.69 72 LEU A C 1
ATOM 545 O O . LEU A 1 72 ? 22.323 -5.353 -22.589 1.00 83.69 72 LEU A O 1
ATOM 549 N N . VAL A 1 73 ? 22.797 -3.213 -22.107 1.00 82.19 73 VAL A N 1
ATOM 550 C CA . VAL A 1 73 ? 24.086 -3.175 -22.820 1.00 82.19 73 VAL A CA 1
ATOM 551 C C . VAL A 1 73 ? 25.048 -4.230 -22.270 1.00 82.19 73 VAL A C 1
ATOM 553 O O . VAL A 1 73 ? 25.680 -4.953 -23.043 1.00 82.19 73 VAL A O 1
ATOM 556 N N . LYS A 1 74 ? 25.126 -4.384 -20.943 1.00 80.69 74 LYS A N 1
ATOM 557 C CA . LYS A 1 74 ? 25.977 -5.392 -20.297 1.00 80.69 74 LYS A CA 1
ATOM 558 C C . LYS A 1 74 ? 25.524 -6.820 -20.609 1.00 80.69 74 LYS A C 1
ATOM 560 O O . LYS A 1 74 ? 26.358 -7.647 -20.977 1.00 80.69 74 LYS A O 1
ATOM 565 N N . LEU A 1 75 ? 24.227 -7.109 -20.511 1.00 79.38 75 LEU A N 1
ATOM 566 C CA . LEU A 1 75 ? 23.649 -8.427 -20.804 1.00 79.38 75 LEU A CA 1
ATOM 567 C C . LEU A 1 75 ? 23.839 -8.835 -22.275 1.00 79.38 75 LEU A C 1
ATOM 569 O O . LEU A 1 75 ? 23.926 -10.026 -22.579 1.00 79.38 75 LEU A O 1
ATOM 573 N N . LEU A 1 76 ? 23.929 -7.853 -23.178 1.00 81.25 76 LEU A N 1
ATOM 574 C CA . LEU A 1 76 ? 24.137 -8.045 -24.616 1.00 81.25 76 LEU A CA 1
ATOM 575 C C . LEU A 1 76 ? 25.616 -7.988 -25.055 1.00 81.25 76 LEU A C 1
ATOM 577 O O . LEU A 1 76 ? 25.901 -8.211 -26.237 1.00 81.25 76 LEU A O 1
ATOM 581 N N . SER A 1 77 ? 26.551 -7.710 -24.138 1.00 74.75 77 SER A N 1
ATOM 582 C CA . SER A 1 77 ? 27.998 -7.712 -24.407 1.00 74.75 77 SER A CA 1
ATOM 583 C C . SER A 1 77 ? 28.571 -9.137 -24.537 1.00 74.75 77 SER A C 1
ATOM 585 O O . SER A 1 77 ? 28.014 -10.090 -23.986 1.00 74.75 77 SER A O 1
ATOM 587 N N . GLU A 1 78 ? 29.664 -9.307 -25.298 1.00 63.59 78 GLU A N 1
ATOM 588 C CA . GLU A 1 78 ? 30.317 -10.608 -25.530 1.00 63.59 78 GLU A CA 1
ATOM 589 C C . GLU A 1 78 ? 31.738 -10.692 -24.925 1.00 63.59 78 GLU A C 1
ATOM 591 O O . GLU A 1 78 ? 32.480 -9.712 -25.004 1.00 63.59 78 GLU A O 1
ATOM 596 N N . PRO A 1 79 ? 32.146 -11.862 -24.378 1.00 58.06 79 PRO A N 1
ATOM 597 C CA . PRO A 1 79 ? 31.303 -13.032 -24.143 1.00 58.06 79 PRO A CA 1
ATOM 598 C C . PRO A 1 79 ? 30.306 -12.718 -23.027 1.00 58.06 79 PRO A C 1
ATOM 600 O O . PRO A 1 79 ? 30.673 -12.108 -22.025 1.00 58.06 79 PRO A O 1
ATOM 603 N N . SER A 1 80 ? 29.042 -13.107 -23.224 1.00 48.06 80 SER A N 1
ATOM 604 C CA . SER A 1 80 ? 27.965 -12.815 -22.282 1.00 48.06 80 SER A CA 1
ATOM 605 C C . SER A 1 80 ? 28.322 -13.390 -20.923 1.00 48.06 80 SER A C 1
ATOM 607 O O . SER A 1 80 ? 28.176 -14.587 -20.668 1.00 48.06 80 SER A O 1
ATOM 609 N N . THR A 1 81 ? 28.823 -12.526 -20.047 1.00 45.72 81 THR A N 1
ATOM 610 C CA . THR A 1 81 ? 29.004 -12.858 -18.649 1.00 45.72 81 THR A CA 1
ATOM 611 C C . THR A 1 81 ? 27.599 -12.926 -18.090 1.00 45.72 81 THR A C 1
ATOM 613 O O . THR A 1 81 ? 27.017 -11.919 -17.705 1.00 45.72 81 THR A O 1
ATOM 616 N N . LYS A 1 82 ? 27.015 -14.132 -18.078 1.00 42.91 82 LYS A N 1
ATOM 617 C CA . LYS A 1 82 ? 25.997 -14.447 -17.078 1.00 42.91 82 LYS A CA 1
ATOM 618 C C . LYS A 1 82 ? 26.627 -13.977 -15.770 1.00 42.91 82 LYS A C 1
ATOM 620 O O . LYS A 1 82 ? 27.688 -14.517 -15.438 1.00 42.91 82 LYS A O 1
ATOM 625 N N . PRO A 1 83 ? 26.087 -12.968 -15.069 1.00 39.84 83 PRO A N 1
ATOM 626 C CA . PRO A 1 83 ? 26.559 -12.715 -13.730 1.00 39.84 83 PRO A CA 1
ATOM 627 C C . PRO A 1 83 ? 26.363 -14.047 -13.009 1.00 39.84 83 PRO A C 1
ATOM 629 O O . PRO A 1 83 ? 25.235 -14.527 -12.878 1.00 39.84 83 PRO A O 1
ATOM 632 N N . ALA A 1 84 ? 27.463 -14.710 -12.631 1.00 33.03 84 ALA A N 1
ATOM 633 C CA . ALA A 1 84 ? 27.403 -15.621 -11.504 1.00 33.03 84 ALA A CA 1
ATOM 634 C C . ALA A 1 84 ? 26.669 -14.817 -10.442 1.00 33.03 84 ALA A C 1
ATOM 636 O O . ALA A 1 84 ? 27.096 -13.680 -10.215 1.00 33.03 84 ALA A O 1
ATOM 637 N N . ALA A 1 85 ? 25.525 -15.340 -9.968 1.00 38.47 85 ALA A N 1
ATOM 638 C CA . ALA A 1 85 ? 24.670 -14.707 -8.969 1.00 38.47 85 ALA A CA 1
ATOM 639 C C . ALA A 1 85 ? 25.577 -13.878 -8.075 1.00 38.47 85 ALA A C 1
ATOM 641 O O . ALA A 1 85 ? 26.463 -14.472 -7.452 1.00 38.47 85 ALA A O 1
ATOM 642 N N . ALA A 1 86 ? 25.497 -12.546 -8.232 1.00 33.12 86 ALA A N 1
ATOM 643 C CA . ALA A 1 86 ? 26.516 -11.636 -7.732 1.00 33.12 86 ALA A CA 1
ATOM 644 C C . ALA A 1 86 ? 26.838 -12.099 -6.322 1.00 33.12 86 ALA A C 1
ATOM 646 O O . ALA A 1 86 ? 25.898 -12.236 -5.535 1.00 33.12 86 ALA A O 1
ATOM 647 N N . VAL A 1 87 ? 28.105 -12.482 -6.087 1.00 32.59 87 VAL A N 1
ATOM 648 C CA . VAL A 1 87 ? 28.602 -12.956 -4.790 1.00 32.59 87 VAL A CA 1
ATOM 649 C C . VAL A 1 87 ? 27.903 -12.102 -3.763 1.00 32.59 87 VAL A C 1
ATOM 651 O O . VAL A 1 87 ? 28.100 -10.889 -3.814 1.00 32.59 87 VAL A O 1
ATOM 654 N N . ALA A 1 88 ? 26.995 -12.723 -3.000 1.00 36.38 88 ALA A N 1
ATOM 655 C CA . ALA A 1 88 ? 25.982 -12.008 -2.249 1.00 36.38 88 ALA A CA 1
ATOM 656 C C . ALA A 1 88 ? 26.685 -10.892 -1.487 1.00 36.38 88 ALA A C 1
ATOM 658 O O . ALA A 1 88 ? 27.414 -11.156 -0.527 1.00 36.38 88 ALA A O 1
ATOM 659 N N . ALA A 1 89 ? 26.518 -9.654 -1.970 1.00 38.53 89 ALA A N 1
ATOM 660 C CA . ALA A 1 89 ? 26.850 -8.490 -1.180 1.00 38.53 89 ALA A CA 1
ATOM 661 C C . ALA A 1 89 ? 26.171 -8.732 0.172 1.00 38.53 89 ALA A C 1
ATOM 663 O O . ALA A 1 89 ? 25.059 -9.284 0.168 1.00 38.53 89 ALA A O 1
ATOM 664 N N . PRO A 1 90 ? 26.840 -8.441 1.306 1.00 38.28 90 PRO A N 1
ATOM 665 C CA . PRO A 1 90 ? 26.256 -8.681 2.618 1.00 38.28 90 PRO A CA 1
ATOM 666 C C . PRO A 1 90 ? 24.828 -8.165 2.569 1.00 38.28 90 PRO A C 1
ATOM 668 O O . PRO A 1 90 ? 24.614 -7.015 2.190 1.00 38.28 90 PRO A O 1
ATOM 671 N N . VAL A 1 91 ? 23.876 -9.078 2.788 1.00 51.56 91 VAL A N 1
ATOM 672 C CA . VAL A 1 91 ? 22.452 -8.821 2.591 1.00 51.56 91 VAL A CA 1
ATOM 673 C C . VAL A 1 91 ? 22.133 -7.534 3.330 1.00 51.56 91 VAL A C 1
ATOM 675 O O . VAL A 1 91 ? 22.152 -7.522 4.559 1.00 51.56 91 VAL A O 1
ATOM 678 N N . ALA A 1 92 ? 21.912 -6.453 2.583 1.00 58.09 92 ALA A N 1
ATOM 679 C CA . ALA A 1 92 ? 21.610 -5.169 3.179 1.00 58.09 92 ALA A CA 1
ATOM 680 C C . ALA A 1 92 ? 20.353 -5.351 4.034 1.00 58.09 92 ALA A C 1
ATOM 682 O O . ALA A 1 92 ? 19.345 -5.885 3.567 1.00 58.09 92 ALA A O 1
ATOM 683 N N . THR A 1 93 ? 20.454 -4.999 5.313 1.00 71.56 93 THR A N 1
ATOM 684 C CA . THR A 1 93 ? 19.354 -5.098 6.280 1.00 71.56 93 THR A CA 1
ATOM 685 C C . THR A 1 93 ? 18.476 -3.849 6.273 1.00 71.56 93 THR A C 1
ATOM 687 O O . THR A 1 93 ? 17.390 -3.878 6.841 1.00 71.56 93 THR A O 1
ATOM 690 N N . ALA A 1 94 ? 18.925 -2.786 5.598 1.00 78.81 94 ALA A N 1
ATOM 691 C CA . ALA A 1 94 ? 18.204 -1.540 5.372 1.00 78.81 94 ALA A CA 1
ATOM 692 C C . ALA A 1 94 ? 18.459 -1.010 3.941 1.00 78.81 94 ALA A C 1
ATOM 694 O O . ALA A 1 94 ? 19.466 -1.394 3.328 1.00 78.81 94 ALA A O 1
ATOM 695 N N . PRO A 1 95 ? 17.573 -0.150 3.403 1.00 83.94 95 PRO A N 1
ATOM 696 C CA . PRO A 1 95 ? 17.821 0.596 2.168 1.00 83.94 95 PRO A CA 1
ATOM 697 C C . PRO A 1 95 ? 19.065 1.494 2.276 1.00 83.94 95 PRO A C 1
ATOM 699 O O . PRO A 1 95 ? 19.561 1.770 3.366 1.00 83.94 95 PRO A O 1
ATOM 702 N N . SER A 1 96 ? 19.587 1.963 1.139 1.00 86.88 96 SER A N 1
ATOM 703 C CA . SER A 1 96 ? 20.660 2.964 1.146 1.00 86.88 96 SER A CA 1
ATOM 704 C C . SER A 1 96 ? 20.142 4.314 1.661 1.00 86.88 96 SER A C 1
ATOM 706 O O . SER A 1 96 ? 18.976 4.646 1.464 1.00 86.88 96 SER A O 1
ATOM 708 N N . GLU A 1 97 ? 21.017 5.139 2.244 1.00 89.12 97 GLU A N 1
ATOM 709 C CA . GLU A 1 97 ? 20.674 6.510 2.674 1.00 89.12 97 GLU A CA 1
ATOM 710 C C . GLU A 1 97 ? 20.061 7.329 1.524 1.00 89.12 97 GLU A C 1
ATOM 712 O O . GLU A 1 97 ? 19.088 8.059 1.703 1.00 89.12 97 GLU A O 1
ATOM 717 N N . LYS A 1 98 ? 20.576 7.135 0.304 1.00 91.69 98 LYS A N 1
ATOM 718 C CA . LYS A 1 98 ? 20.045 7.774 -0.902 1.00 91.69 98 LYS A CA 1
ATOM 719 C C . LYS A 1 98 ? 18.627 7.299 -1.237 1.00 91.69 98 LYS A C 1
ATOM 721 O O . LYS A 1 98 ? 17.788 8.118 -1.609 1.00 91.69 98 LYS A O 1
ATOM 726 N N . ALA A 1 99 ? 18.339 6.004 -1.094 1.00 90.00 99 ALA A N 1
ATOM 727 C CA . ALA A 1 99 ? 16.984 5.485 -1.258 1.00 90.00 99 ALA A CA 1
ATOM 728 C C . ALA A 1 99 ? 16.037 6.056 -0.188 1.00 90.00 99 ALA A C 1
ATOM 730 O O . ALA A 1 99 ? 14.917 6.453 -0.500 1.00 90.00 99 ALA A O 1
ATOM 731 N N . GLU A 1 100 ? 16.483 6.173 1.062 1.00 90.31 100 GLU A N 1
ATOM 732 C CA . GLU A 1 100 ? 15.682 6.779 2.131 1.00 90.31 100 GLU A CA 1
ATOM 733 C C . GLU A 1 100 ? 15.382 8.262 1.858 1.00 90.31 100 GLU A C 1
ATOM 735 O O . GLU A 1 100 ? 14.229 8.689 1.976 1.00 90.31 100 GLU A O 1
ATOM 740 N N . GLU A 1 101 ? 16.375 9.038 1.413 1.00 94.50 101 GLU A N 1
ATOM 741 C CA . GLU A 1 101 ? 16.199 10.444 1.027 1.00 94.50 101 GLU A CA 1
ATOM 742 C C . GLU A 1 101 ? 15.185 10.586 -0.118 1.00 94.50 101 GLU A C 1
ATOM 744 O O . GLU A 1 101 ? 14.264 11.410 -0.056 1.00 94.50 101 GLU A O 1
ATOM 749 N N . LEU A 1 102 ? 15.318 9.759 -1.160 1.00 96.62 102 LEU A N 1
ATOM 750 C CA . LEU A 1 102 ? 14.413 9.768 -2.307 1.00 96.62 102 LEU A CA 1
ATOM 751 C C . LEU A 1 102 ? 12.988 9.366 -1.910 1.00 96.62 102 LEU A C 1
ATOM 753 O O . LEU A 1 102 ? 12.040 10.029 -2.334 1.00 96.62 102 LEU A O 1
ATOM 757 N N . ALA A 1 103 ? 12.819 8.354 -1.057 1.00 96.31 103 ALA A N 1
ATOM 758 C CA . ALA A 1 103 ? 11.513 7.943 -0.545 1.00 96.31 103 ALA A CA 1
ATOM 759 C C . ALA A 1 103 ? 10.851 9.051 0.291 1.00 96.31 103 ALA A C 1
ATOM 761 O O . ALA A 1 103 ? 9.681 9.387 0.075 1.00 96.31 103 ALA A O 1
ATOM 762 N N . ALA A 1 104 ? 11.602 9.689 1.193 1.00 96.38 104 ALA A N 1
ATOM 763 C CA . ALA A 1 104 ? 11.110 10.805 2.001 1.00 96.38 104 ALA A CA 1
ATOM 764 C C . ALA A 1 104 ? 10.704 12.009 1.132 1.00 96.38 104 ALA A C 1
ATOM 766 O O . ALA A 1 104 ? 9.656 12.638 1.354 1.00 96.38 104 ALA A O 1
ATOM 767 N N . ARG A 1 105 ? 11.506 12.313 0.105 1.00 97.69 105 ARG A N 1
ATOM 768 C CA . ARG A 1 105 ? 11.218 13.371 -0.865 1.00 97.69 105 ARG A CA 1
ATOM 769 C C . ARG A 1 105 ? 9.971 13.055 -1.687 1.00 97.69 105 ARG A C 1
ATOM 771 O O . ARG A 1 105 ? 9.105 13.921 -1.794 1.00 97.69 105 ARG A O 1
ATOM 778 N N . ALA A 1 106 ? 9.851 11.841 -2.221 1.00 97.31 106 ALA A N 1
ATOM 779 C CA . ALA A 1 106 ? 8.679 11.398 -2.973 1.00 97.31 106 ALA A CA 1
ATOM 780 C C . ALA A 1 106 ? 7.399 11.528 -2.136 1.00 97.31 106 ALA A C 1
ATOM 782 O O . ALA A 1 106 ? 6.449 12.179 -2.568 1.00 97.31 106 ALA A O 1
ATOM 783 N N . GLY A 1 107 ? 7.407 11.033 -0.894 1.00 96.00 107 GLY A N 1
ATOM 784 C CA . GLY A 1 107 ? 6.270 11.176 0.019 1.00 96.00 107 GLY A CA 1
ATOM 785 C C . GLY A 1 107 ? 5.905 12.637 0.312 1.00 96.00 107 GLY A C 1
ATOM 786 O O . GLY A 1 107 ? 4.729 12.985 0.409 1.00 96.00 107 GLY A O 1
ATOM 787 N N . THR A 1 108 ? 6.896 13.527 0.415 1.00 97.81 108 THR A N 1
ATOM 788 C CA . THR A 1 108 ? 6.657 14.970 0.600 1.00 97.81 108 THR A CA 1
ATOM 789 C C . THR A 1 108 ? 6.026 15.611 -0.634 1.00 97.81 108 THR A C 1
ATOM 791 O O . THR A 1 108 ? 5.098 16.407 -0.501 1.00 97.81 108 THR A O 1
ATOM 794 N N . LEU A 1 109 ? 6.487 15.245 -1.830 1.00 98.12 109 LEU A N 1
ATOM 795 C CA . LEU A 1 109 ? 5.930 15.732 -3.093 1.00 98.12 109 LEU A CA 1
ATOM 796 C C . LEU A 1 109 ? 4.486 15.261 -3.293 1.00 98.12 109 LEU A C 1
ATOM 798 O O . LEU A 1 109 ? 3.642 16.071 -3.672 1.00 98.12 109 LEU A O 1
ATOM 802 N N . LEU A 1 110 ? 4.186 14.002 -2.962 1.00 96.62 110 LEU A N 1
ATOM 803 C CA . LEU A 1 110 ? 2.829 13.452 -3.003 1.00 96.62 110 LEU A CA 1
ATOM 804 C C . LEU A 1 110 ? 1.876 14.220 -2.082 1.00 96.62 110 LEU A C 1
ATOM 806 O O . LEU A 1 110 ? 0.825 14.670 -2.531 1.00 96.62 110 LEU A O 1
ATOM 810 N N . ARG A 1 111 ? 2.272 14.474 -0.827 1.00 93.81 111 ARG A N 1
ATOM 811 C CA . ARG A 1 111 ? 1.477 15.297 0.107 1.00 93.81 111 ARG A CA 1
ATOM 812 C C . ARG A 1 111 ? 1.275 16.732 -0.377 1.00 93.81 111 ARG A C 1
ATOM 814 O O . ARG A 1 111 ? 0.258 17.342 -0.070 1.00 93.81 111 ARG A O 1
ATOM 821 N N . ALA A 1 112 ? 2.234 17.271 -1.125 1.00 96.50 112 ALA A N 1
ATOM 822 C CA . ALA A 1 112 ? 2.136 18.594 -1.734 1.00 96.50 112 ALA A CA 1
ATOM 823 C C . ALA A 1 112 ? 1.345 18.605 -3.059 1.00 96.50 112 ALA A C 1
ATOM 825 O O . ALA A 1 112 ? 1.262 19.654 -3.697 1.00 96.50 112 ALA A O 1
ATOM 826 N N . GLY A 1 113 ? 0.810 17.463 -3.511 1.00 95.75 113 GLY A N 1
ATOM 827 C CA . GLY A 1 113 ? 0.098 17.333 -4.787 1.00 95.75 113 GLY A CA 1
ATOM 828 C C . GLY A 1 113 ? 0.996 17.442 -6.026 1.00 95.75 113 GLY A C 1
ATOM 829 O O . GLY A 1 113 ? 0.503 17.565 -7.144 1.00 95.75 113 GLY A O 1
ATOM 830 N N . LYS A 1 114 ? 2.322 17.401 -5.859 1.00 97.94 114 LYS A N 1
ATOM 831 C CA . LYS A 1 114 ? 3.313 17.535 -6.936 1.00 97.94 114 LYS A CA 1
ATOM 832 C C . LYS A 1 114 ? 3.593 16.184 -7.596 1.00 97.94 114 LYS A C 1
ATOM 834 O O . LYS A 1 114 ? 4.709 15.667 -7.529 1.00 97.94 114 LYS A O 1
ATOM 839 N N . THR A 1 115 ? 2.571 15.603 -8.213 1.00 94.75 115 THR A N 1
ATOM 840 C CA . THR A 1 115 ? 2.585 14.219 -8.718 1.00 94.75 115 THR A CA 1
ATOM 841 C C . THR A 1 115 ? 3.648 13.973 -9.795 1.00 94.75 115 THR A C 1
ATOM 843 O O . THR A 1 115 ? 4.335 12.960 -9.736 1.00 94.75 115 THR A O 1
ATOM 846 N N . ASP A 1 116 ? 3.898 14.923 -10.699 1.00 94.75 116 ASP A N 1
ATOM 847 C CA . ASP A 1 116 ? 4.931 14.777 -11.744 1.00 94.75 116 ASP A CA 1
ATOM 848 C C . ASP A 1 116 ? 6.368 14.803 -11.197 1.00 94.75 116 ASP A C 1
ATOM 850 O O . ASP A 1 116 ? 7.270 14.142 -11.716 1.00 94.75 116 ASP A O 1
ATOM 854 N N . GLU A 1 117 ? 6.615 15.595 -10.149 1.00 96.38 117 GLU A N 1
ATOM 855 C CA . GLU A 1 117 ? 7.906 15.595 -9.456 1.00 96.38 117 GLU A CA 1
ATOM 856 C C . GLU A 1 117 ? 8.067 14.317 -8.621 1.00 96.38 117 GLU A C 1
ATOM 858 O O . GLU A 1 117 ? 9.172 13.769 -8.537 1.00 96.38 117 GLU A O 1
ATOM 863 N N . ALA A 1 118 ? 6.975 13.842 -8.011 1.00 95.50 118 ALA A N 1
ATOM 864 C CA . ALA A 1 118 ? 6.950 12.601 -7.251 1.00 95.50 118 ALA A CA 1
ATOM 865 C C . ALA A 1 118 ? 7.272 11.402 -8.148 1.00 95.50 118 ALA A C 1
ATOM 867 O O . ALA A 1 118 ? 8.189 10.661 -7.818 1.00 95.50 118 ALA A O 1
ATOM 868 N N . GLU A 1 119 ? 6.629 11.273 -9.313 1.00 93.31 119 GLU A N 1
ATOM 869 C CA . GLU A 1 119 ? 6.884 10.204 -10.291 1.00 93.31 119 GLU A CA 1
ATOM 870 C C . GLU A 1 119 ? 8.369 10.113 -10.668 1.00 93.31 119 GLU A C 1
ATOM 872 O O . GLU A 1 119 ? 8.988 9.058 -10.560 1.00 93.31 119 GLU A O 1
ATOM 877 N N . LYS A 1 120 ? 8.991 11.248 -11.014 1.00 91.75 120 LYS A N 1
ATOM 878 C CA . LYS A 1 120 ? 10.429 11.299 -11.340 1.00 91.75 120 LYS A CA 1
ATOM 879 C C . LYS A 1 120 ? 11.317 10.918 -10.158 1.00 91.75 120 LYS A C 1
ATOM 881 O O . LYS A 1 120 ? 12.414 10.399 -10.353 1.00 91.75 120 LYS A O 1
ATOM 886 N N . THR A 1 121 ? 10.889 11.242 -8.940 1.00 93.38 121 THR A N 1
ATOM 887 C CA . THR A 1 121 ? 11.633 10.910 -7.719 1.00 93.38 121 THR A CA 1
ATOM 888 C C . THR A 1 121 ? 11.496 9.424 -7.390 1.00 93.38 121 THR A C 1
ATOM 890 O O . THR A 1 121 ? 12.485 8.804 -7.014 1.00 93.38 121 THR A O 1
ATOM 893 N N . ILE A 1 122 ? 10.313 8.844 -7.596 1.00 88.50 122 ILE A N 1
ATOM 894 C CA . ILE A 1 122 ? 10.036 7.414 -7.423 1.00 88.50 122 ILE A CA 1
ATOM 895 C C . ILE A 1 122 ? 10.817 6.588 -8.452 1.00 88.50 122 ILE A C 1
ATOM 897 O O . ILE A 1 122 ? 11.452 5.610 -8.077 1.00 88.50 122 ILE A O 1
ATOM 901 N N . ALA A 1 123 ? 10.891 7.023 -9.713 1.00 86.81 123 ALA A N 1
ATOM 902 C CA . ALA A 1 123 ? 11.717 6.354 -10.720 1.00 86.81 123 ALA A CA 1
ATOM 903 C C . ALA A 1 123 ? 13.191 6.253 -10.279 1.00 86.81 123 ALA A C 1
ATOM 905 O O . ALA A 1 123 ? 13.763 5.169 -10.282 1.00 86.81 123 ALA A O 1
ATOM 906 N N . LYS A 1 124 ? 13.774 7.355 -9.785 1.00 88.81 124 LYS A N 1
ATOM 907 C CA . LYS A 1 124 ? 15.139 7.358 -9.224 1.00 88.81 124 LYS A CA 1
ATOM 908 C C . LYS A 1 124 ? 15.271 6.501 -7.972 1.00 88.81 124 LYS A C 1
ATOM 910 O O . LYS A 1 124 ? 16.321 5.928 -7.727 1.00 88.81 124 LYS A O 1
ATOM 915 N N . LEU A 1 125 ? 14.230 6.453 -7.145 1.00 90.88 125 LEU A N 1
ATOM 916 C CA . LEU A 1 125 ? 14.211 5.594 -5.970 1.00 90.88 125 LEU A CA 1
ATOM 917 C C . LEU A 1 125 ? 14.325 4.120 -6.381 1.00 90.88 125 LEU A C 1
ATOM 919 O O . LEU A 1 125 ? 15.082 3.385 -5.758 1.00 90.88 125 LEU A O 1
ATOM 923 N N . HIS A 1 126 ? 13.629 3.694 -7.437 1.00 85.25 126 HIS A N 1
ATOM 924 C CA . HIS A 1 126 ? 13.728 2.322 -7.935 1.00 85.25 126 HIS A CA 1
ATOM 925 C C . HIS A 1 126 ? 15.143 1.943 -8.388 1.00 85.25 126 HIS A C 1
ATOM 927 O O . HIS A 1 126 ? 15.547 0.810 -8.145 1.00 85.25 126 HIS A O 1
ATOM 933 N N . GLU A 1 127 ? 15.906 2.881 -8.955 1.00 86.69 127 GLU A N 1
ATOM 934 C CA . GLU A 1 127 ? 17.320 2.676 -9.325 1.00 86.69 127 GLU A CA 1
ATOM 935 C C . GLU A 1 127 ? 18.216 2.410 -8.092 1.00 86.69 127 GLU A C 1
ATOM 937 O O . GLU A 1 127 ? 19.244 1.742 -8.183 1.00 86.69 127 GLU A O 1
ATOM 942 N N . GLU A 1 128 ? 17.824 2.905 -6.912 1.00 87.44 128 GLU A N 1
ATOM 943 C CA . GLU A 1 128 ? 18.594 2.787 -5.663 1.00 87.44 128 GLU A CA 1
ATOM 944 C C . GLU A 1 128 ? 18.151 1.617 -4.769 1.00 87.44 128 GLU A C 1
ATOM 946 O O . GLU A 1 128 ? 18.870 1.224 -3.842 1.00 87.44 128 GLU A O 1
ATOM 951 N N . LEU A 1 129 ? 16.957 1.069 -5.001 1.00 84.50 129 LEU A N 1
ATOM 952 C CA . LEU A 1 129 ? 16.384 0.006 -4.181 1.00 84.50 129 LEU A CA 1
ATOM 953 C C . LEU A 1 129 ? 16.817 -1.377 -4.676 1.00 84.50 129 LEU A C 1
ATOM 955 O O . LEU A 1 129 ? 16.547 -1.775 -5.803 1.00 84.50 129 LEU A O 1
ATOM 959 N N . GLY A 1 130 ? 17.394 -2.173 -3.776 1.00 80.19 130 GLY A N 1
ATOM 960 C CA . GLY A 1 130 ? 17.543 -3.611 -4.007 1.00 80.19 130 GLY A CA 1
ATOM 961 C C . GLY A 1 130 ? 16.208 -4.363 -3.901 1.00 80.19 130 GLY A C 1
ATOM 962 O O . GLY A 1 130 ? 15.272 -3.898 -3.248 1.00 80.19 130 GLY A O 1
ATOM 963 N N . ASP A 1 131 ? 16.146 -5.580 -4.452 1.00 80.38 131 ASP A N 1
ATOM 964 C CA . ASP A 1 131 ? 14.930 -6.417 -4.529 1.00 80.38 131 ASP A CA 1
ATOM 965 C C . ASP A 1 131 ? 14.183 -6.594 -3.199 1.00 80.38 131 ASP A C 1
ATOM 967 O O . ASP A 1 131 ? 12.959 -6.678 -3.172 1.00 80.38 131 ASP A O 1
ATOM 971 N N . LYS A 1 132 ? 14.895 -6.630 -2.068 1.00 82.62 132 LYS A N 1
ATOM 972 C CA . LYS A 1 132 ? 14.273 -6.766 -0.739 1.00 82.62 132 LYS A CA 1
ATOM 973 C C . LYS A 1 132 ? 13.504 -5.523 -0.293 1.00 82.62 132 LYS A C 1
ATOM 975 O O . LYS A 1 132 ? 12.659 -5.622 0.592 1.00 82.62 132 LYS A O 1
ATOM 980 N N . PHE A 1 133 ? 13.796 -4.377 -0.899 1.00 88.88 133 PHE A N 1
ATOM 981 C CA . PHE A 1 133 ? 13.247 -3.073 -0.547 1.00 88.88 133 PHE A CA 1
ATOM 982 C C . PHE A 1 133 ? 12.389 -2.462 -1.659 1.00 88.88 133 PHE A C 1
ATOM 984 O O . PHE A 1 133 ? 11.835 -1.386 -1.453 1.00 88.88 133 PHE A O 1
ATOM 991 N N . ARG A 1 134 ? 12.211 -3.137 -2.810 1.00 89.62 134 ARG A N 1
ATOM 992 C CA . ARG A 1 134 ? 11.400 -2.613 -3.933 1.00 89.62 134 ARG A CA 1
ATOM 993 C C . ARG A 1 134 ? 9.949 -2.284 -3.546 1.00 89.62 134 ARG A C 1
ATOM 995 O O . ARG A 1 134 ? 9.329 -1.455 -4.203 1.00 89.62 134 ARG A O 1
ATOM 1002 N N . TYR A 1 135 ? 9.435 -2.855 -2.451 1.00 91.50 135 TYR A N 1
ATOM 1003 C CA . TYR A 1 135 ? 8.122 -2.499 -1.905 1.00 91.50 135 TYR A CA 1
ATOM 1004 C C . TYR A 1 135 ? 8.012 -1.015 -1.533 1.00 91.50 135 TYR A C 1
ATOM 1006 O O . TYR A 1 135 ? 6.919 -0.466 -1.592 1.00 91.50 135 TYR A O 1
ATOM 1014 N N . ILE A 1 136 ? 9.114 -0.353 -1.157 1.00 95.25 136 ILE A N 1
ATOM 1015 C CA . ILE A 1 136 ? 9.106 1.066 -0.774 1.00 95.25 136 ILE A CA 1
ATOM 1016 C C . ILE A 1 136 ? 8.686 1.920 -1.972 1.00 95.25 136 ILE A C 1
ATOM 1018 O O . ILE A 1 136 ? 7.796 2.758 -1.847 1.00 95.25 136 ILE A O 1
ATOM 1022 N N . GLY A 1 137 ? 9.298 1.670 -3.133 1.00 93.75 137 GLY A N 1
ATOM 1023 C CA . GLY A 1 137 ? 8.931 2.327 -4.383 1.00 93.75 137 GLY A CA 1
ATOM 1024 C C . GLY A 1 137 ? 7.501 1.988 -4.794 1.00 93.75 137 GLY A C 1
ATOM 1025 O O . GLY A 1 137 ? 6.697 2.896 -4.963 1.00 93.75 137 GLY A O 1
ATOM 1026 N N . GLY A 1 138 ? 7.131 0.703 -4.807 1.00 91.75 138 GLY A N 1
ATOM 1027 C CA . GLY A 1 138 ? 5.785 0.299 -5.231 1.00 91.75 138 GLY A CA 1
ATOM 1028 C C . GLY A 1 138 ? 4.652 0.817 -4.329 1.00 91.75 138 GLY A C 1
ATOM 1029 O O . GLY A 1 138 ? 3.574 1.149 -4.812 1.00 91.75 138 GLY A O 1
ATOM 1030 N N . LEU A 1 139 ? 4.881 0.976 -3.021 1.00 97.56 139 LEU A N 1
ATOM 1031 C CA . LEU A 1 139 ? 3.915 1.635 -2.134 1.00 97.56 139 LEU A CA 1
ATOM 1032 C C . LEU A 1 139 ? 3.761 3.132 -2.454 1.00 97.56 139 LEU A C 1
ATOM 1034 O O . LEU A 1 139 ? 2.655 3.660 -2.358 1.00 97.56 139 LEU A O 1
ATOM 1038 N N . LEU A 1 140 ? 4.841 3.813 -2.847 1.00 97.75 140 LEU A N 1
ATOM 1039 C CA . LEU A 1 140 ? 4.795 5.212 -3.286 1.00 97.75 140 LEU A CA 1
ATOM 1040 C C . LEU A 1 140 ? 4.174 5.361 -4.681 1.00 97.75 140 LEU A C 1
ATOM 1042 O O . LEU A 1 140 ? 3.506 6.360 -4.936 1.00 97.75 140 LEU A O 1
ATOM 1046 N N . GLU A 1 141 ? 4.355 4.382 -5.568 1.00 96.12 141 GLU A N 1
ATOM 1047 C CA . GLU A 1 141 ? 3.634 4.301 -6.844 1.00 96.12 141 GLU A CA 1
ATOM 1048 C C . GLU A 1 141 ? 2.130 4.150 -6.604 1.00 96.12 141 GLU A C 1
ATOM 1050 O O . GLU A 1 141 ? 1.338 4.873 -7.203 1.00 96.12 141 GLU A O 1
ATOM 1055 N N . LEU A 1 142 ? 1.729 3.299 -5.654 1.00 95.25 142 LEU A N 1
ATOM 1056 C CA . LEU A 1 142 ? 0.329 3.180 -5.254 1.00 95.25 142 LEU A CA 1
ATOM 1057 C C . LEU A 1 142 ? -0.219 4.514 -4.721 1.00 95.25 142 LEU A C 1
ATOM 1059 O O . LEU A 1 142 ? -1.304 4.937 -5.116 1.00 95.25 142 LEU A O 1
ATOM 1063 N N . ASP A 1 143 ? 0.544 5.219 -3.881 1.00 96.75 143 ASP A N 1
ATOM 1064 C CA . ASP A 1 143 ? 0.169 6.555 -3.398 1.00 96.75 143 ASP A CA 1
ATOM 1065 C C . ASP A 1 143 ? 0.051 7.577 -4.549 1.00 96.75 143 ASP A C 1
ATOM 1067 O O . ASP A 1 143 ? -0.863 8.406 -4.556 1.00 96.75 143 ASP A O 1
ATOM 1071 N N . LEU A 1 144 ? 0.937 7.508 -5.548 1.00 94.69 144 LEU A N 1
ATOM 1072 C CA . LEU A 1 144 ? 0.903 8.347 -6.750 1.00 94.69 144 LEU A CA 1
ATOM 1073 C C . LEU A 1 144 ? -0.351 8.098 -7.595 1.00 94.69 144 LEU A C 1
ATOM 1075 O O . LEU A 1 144 ? -1.014 9.064 -7.982 1.00 94.69 144 LEU A O 1
ATOM 1079 N N . MET A 1 145 ? -0.695 6.834 -7.849 1.00 92.56 145 MET A N 1
ATOM 1080 C CA . MET A 1 145 ? -1.899 6.454 -8.597 1.00 92.56 145 MET A CA 1
ATOM 1081 C C . MET A 1 145 ? -3.151 7.009 -7.918 1.00 92.56 145 MET A C 1
ATOM 1083 O O . MET A 1 145 ? -3.973 7.677 -8.547 1.00 92.56 145 MET A O 1
ATOM 1087 N N . LEU A 1 146 ? -3.262 6.814 -6.601 1.00 94.75 146 LEU A N 1
ATOM 1088 C CA . LEU A 1 146 ? -4.384 7.323 -5.814 1.00 94.75 146 LEU A CA 1
ATOM 1089 C C . LEU A 1 146 ? -4.443 8.857 -5.827 1.00 94.75 146 LEU A C 1
ATOM 1091 O O . LEU A 1 146 ? -5.526 9.421 -5.977 1.00 94.75 146 LEU A O 1
ATOM 1095 N N . ALA A 1 147 ? -3.297 9.540 -5.742 1.00 93.69 147 ALA A N 1
ATOM 1096 C CA . ALA A 1 147 ? -3.225 11.000 -5.825 1.00 93.69 147 ALA A CA 1
ATOM 1097 C C . ALA A 1 147 ? -3.633 11.550 -7.205 1.00 93.69 147 ALA A C 1
ATOM 1099 O O . ALA A 1 147 ? -4.161 12.659 -7.291 1.00 93.69 147 ALA A O 1
ATOM 1100 N N . ARG A 1 148 ? -3.410 10.788 -8.284 1.00 91.81 148 ARG A N 1
ATOM 1101 C CA . ARG A 1 148 ? -3.845 11.126 -9.651 1.00 91.81 148 ARG A CA 1
ATOM 1102 C C . ARG A 1 148 ? -5.285 10.704 -9.961 1.00 91.81 148 ARG A C 1
ATOM 1104 O O . ARG A 1 148 ? -5.817 11.090 -10.998 1.00 91.81 148 ARG A O 1
ATOM 1111 N N . GLY A 1 149 ? -5.924 9.945 -9.071 1.00 88.81 149 GLY A N 1
ATOM 1112 C CA . GLY A 1 149 ? -7.247 9.364 -9.305 1.00 88.81 149 GLY A CA 1
ATOM 1113 C C . GLY A 1 149 ? -7.233 8.148 -10.241 1.00 88.81 149 GLY A C 1
ATOM 1114 O O . GLY A 1 149 ? -8.292 7.720 -10.697 1.00 88.81 149 GLY A O 1
ATOM 1115 N N . GLU A 1 150 ? -6.060 7.566 -10.503 1.00 86.81 150 GLU A N 1
ATOM 1116 C CA . GLU A 1 150 ? -5.840 6.353 -11.305 1.00 86.81 150 GLU A CA 1
ATOM 1117 C C . GLU A 1 150 ? -6.233 5.101 -10.496 1.00 86.81 150 GLU A C 1
ATOM 1119 O O . GLU A 1 150 ? -5.432 4.228 -10.172 1.00 86.81 150 GLU A O 1
ATOM 1124 N N . THR A 1 151 ? -7.502 5.047 -10.102 1.00 85.25 151 THR A N 1
ATOM 1125 C CA . THR A 1 151 ? -8.031 4.095 -9.114 1.00 85.25 151 THR A CA 1
ATOM 1126 C C . THR A 1 151 ? -8.304 2.697 -9.666 1.00 85.25 151 THR A C 1
ATOM 1128 O O . THR A 1 151 ? -8.371 1.752 -8.887 1.00 85.25 151 THR A O 1
ATOM 1131 N N . ALA A 1 152 ? -8.420 2.541 -10.989 1.00 82.88 152 ALA A N 1
ATOM 1132 C CA . ALA A 1 152 ? -8.749 1.261 -11.621 1.00 82.88 152 ALA A CA 1
ATOM 1133 C C . ALA A 1 152 ? -7.659 0.193 -11.414 1.00 82.88 152 ALA A C 1
ATOM 1135 O O . ALA A 1 152 ? -7.975 -0.960 -11.124 1.00 82.88 152 ALA A O 1
ATOM 1136 N N . ASP A 1 153 ? -6.388 0.592 -11.507 1.00 84.31 153 ASP A N 1
ATOM 1137 C CA . ASP A 1 153 ? -5.242 -0.324 -11.446 1.00 84.31 153 ASP A CA 1
ATOM 1138 C C . ASP A 1 153 ? -4.633 -0.421 -10.033 1.00 84.31 153 ASP A C 1
ATOM 1140 O O . ASP A 1 153 ? -3.868 -1.340 -9.731 1.00 84.31 153 ASP A O 1
ATOM 1144 N N . ALA A 1 154 ? -4.997 0.496 -9.128 1.00 87.38 154 ALA A N 1
ATOM 1145 C CA . ALA A 1 154 ? -4.486 0.545 -7.757 1.00 87.38 154 ALA A CA 1
ATOM 1146 C C . ALA A 1 154 ? -4.723 -0.763 -6.962 1.00 87.38 154 ALA A C 1
ATOM 1148 O O . ALA A 1 154 ? -3.794 -1.226 -6.289 1.00 87.38 154 ALA A O 1
ATOM 1149 N N . PRO A 1 155 ? -5.901 -1.424 -7.048 1.00 90.19 155 PRO A N 1
ATOM 1150 C CA . PRO A 1 155 ? -6.106 -2.738 -6.445 1.00 90.19 155 PRO A CA 1
ATOM 1151 C C . PRO A 1 155 ? -5.135 -3.807 -6.943 1.00 90.19 155 PRO A C 1
ATOM 1153 O O . PRO A 1 155 ? -4.750 -4.684 -6.174 1.00 90.19 155 PRO A O 1
ATOM 1156 N N . GLU A 1 156 ? -4.758 -3.767 -8.219 1.00 86.12 156 GLU A N 1
ATOM 1157 C CA . GLU A 1 156 ? -3.890 -4.785 -8.804 1.00 86.12 156 GLU A CA 1
ATOM 1158 C C . GLU A 1 156 ? -2.450 -4.613 -8.333 1.00 86.12 156 GLU A C 1
ATOM 1160 O O . GLU A 1 156 ? -1.849 -5.571 -7.850 1.00 86.12 156 GLU A O 1
ATOM 1165 N N . LEU A 1 157 ? -1.941 -3.377 -8.325 1.00 84.00 157 LEU A N 1
ATOM 1166 C CA . LEU A 1 157 ? -0.630 -3.083 -7.746 1.00 84.00 157 LEU A CA 1
ATOM 1167 C C . LEU A 1 157 ? -0.561 -3.487 -6.264 1.00 84.00 157 LEU A C 1
ATOM 1169 O O . LEU A 1 157 ? 0.429 -4.069 -5.821 1.00 84.00 157 LEU A O 1
ATOM 1173 N N . ALA A 1 158 ? -1.625 -3.242 -5.494 1.00 90.31 158 ALA A N 1
ATOM 1174 C CA . ALA A 1 158 ? -1.688 -3.653 -4.095 1.00 90.31 158 ALA A CA 1
ATOM 1175 C C . ALA A 1 158 ? -1.604 -5.181 -3.913 1.00 90.31 158 ALA A C 1
ATOM 1177 O O . ALA A 1 158 ? -0.935 -5.648 -2.988 1.00 90.31 158 ALA A O 1
ATOM 1178 N N . LYS A 1 159 ? -2.253 -5.967 -4.786 1.00 86.44 159 LYS A N 1
ATOM 1179 C CA . LYS A 1 159 ? -2.149 -7.437 -4.769 1.00 86.44 159 LYS A CA 1
ATOM 1180 C C . LYS A 1 159 ? -0.750 -7.895 -5.149 1.00 86.44 159 LYS A C 1
ATOM 1182 O O . LYS A 1 159 ? -0.193 -8.711 -4.425 1.00 86.44 159 LYS A O 1
ATOM 1187 N N . ILE A 1 160 ? -0.172 -7.328 -6.209 1.00 82.81 160 ILE A N 1
ATOM 1188 C CA . ILE A 1 160 ? 1.193 -7.641 -6.647 1.00 82.81 160 ILE A CA 1
ATOM 1189 C C . ILE A 1 160 ? 2.172 -7.408 -5.495 1.00 82.81 160 ILE A C 1
ATOM 1191 O O . ILE A 1 160 ? 2.952 -8.295 -5.171 1.00 82.81 160 ILE A O 1
ATOM 1195 N N . LEU A 1 161 ? 2.076 -6.268 -4.801 1.00 83.56 161 LEU A N 1
ATOM 1196 C CA . LEU A 1 161 ? 2.904 -5.977 -3.627 1.00 83.56 161 LEU A CA 1
ATOM 1197 C C . LEU A 1 161 ? 2.714 -6.992 -2.496 1.00 83.56 161 LEU A C 1
ATOM 1199 O O . LEU A 1 161 ? 3.686 -7.384 -1.856 1.00 83.56 161 LEU A O 1
ATOM 1203 N N . ALA A 1 162 ? 1.480 -7.416 -2.228 1.00 88.69 162 ALA A N 1
ATOM 1204 C CA . ALA A 1 162 ? 1.215 -8.413 -1.198 1.00 88.69 162 ALA A CA 1
ATOM 1205 C C . ALA A 1 162 ? 1.754 -9.804 -1.574 1.00 88.69 162 ALA A C 1
ATOM 1207 O O . ALA A 1 162 ? 2.268 -10.509 -0.709 1.00 88.69 162 ALA A O 1
ATOM 1208 N N . GLU A 1 163 ? 1.657 -10.195 -2.844 1.00 84.69 163 GLU A N 1
ATOM 1209 C CA . GLU A 1 163 ? 2.126 -11.485 -3.359 1.00 84.69 163 GLU A CA 1
ATOM 1210 C C . GLU A 1 163 ? 3.656 -11.544 -3.429 1.00 84.69 163 GLU A C 1
ATOM 1212 O O . GLU A 1 163 ? 4.268 -12.487 -2.924 1.00 84.69 163 GLU A O 1
ATOM 1217 N N . ASP A 1 164 ? 4.284 -10.497 -3.964 1.00 80.94 164 ASP A N 1
ATOM 1218 C CA . ASP A 1 164 ? 5.739 -10.364 -4.078 1.00 80.94 164 ASP A CA 1
ATOM 1219 C C . ASP A 1 164 ? 6.452 -10.364 -2.719 1.00 80.94 164 ASP A C 1
ATOM 1221 O O . ASP A 1 164 ? 7.631 -10.718 -2.622 1.00 80.94 164 ASP A O 1
ATOM 1225 N N . PHE A 1 165 ? 5.736 -9.957 -1.671 1.00 86.62 165 PHE A N 1
ATOM 1226 C CA . PHE A 1 165 ? 6.238 -9.839 -0.310 1.00 86.62 165 PHE A CA 1
ATOM 1227 C C . PHE A 1 165 ? 5.393 -10.628 0.694 1.00 86.62 165 PHE A C 1
ATOM 1229 O O . PHE A 1 165 ? 5.240 -10.203 1.838 1.00 86.62 165 PHE A O 1
ATOM 1236 N N . ALA A 1 166 ? 4.878 -11.794 0.296 1.00 86.44 166 ALA A N 1
ATOM 1237 C CA . ALA A 1 166 ? 3.978 -12.606 1.121 1.00 86.44 166 ALA A CA 1
ATOM 1238 C C . ALA A 1 166 ? 4.548 -12.963 2.513 1.00 86.44 166 ALA A C 1
ATOM 1240 O O . ALA A 1 166 ? 3.809 -13.008 3.495 1.00 86.44 166 ALA A O 1
ATOM 1241 N N . GLU A 1 167 ? 5.870 -13.134 2.624 1.00 85.88 167 GLU A N 1
ATOM 1242 C CA . GLU A 1 167 ? 6.572 -13.385 3.898 1.00 85.88 167 GLU A CA 1
ATOM 1243 C C . GLU A 1 167 ? 6.582 -12.166 4.845 1.00 85.88 167 GLU A C 1
ATOM 1245 O O . GLU A 1 167 ? 6.917 -12.267 6.024 1.00 85.88 167 GLU A O 1
ATOM 1250 N N . GLN A 1 168 ? 6.221 -10.987 4.339 1.00 87.88 168 GLN A N 1
ATOM 1251 C CA . GLN A 1 168 ? 6.158 -9.720 5.057 1.00 87.88 168 GLN A CA 1
ATOM 1252 C C . GLN A 1 168 ? 4.727 -9.176 5.015 1.00 87.88 168 GLN A C 1
ATOM 1254 O O . GLN A 1 168 ? 4.448 -8.160 4.381 1.00 87.88 168 GLN A O 1
ATOM 1259 N N . ALA A 1 169 ? 3.816 -9.820 5.750 1.00 90.88 169 ALA A N 1
ATOM 1260 C CA . ALA A 1 169 ? 2.391 -9.462 5.794 1.00 90.88 169 ALA A CA 1
ATOM 1261 C C . ALA A 1 169 ? 2.112 -7.958 6.022 1.00 90.88 169 ALA A C 1
ATOM 1263 O O . ALA A 1 169 ? 1.108 -7.431 5.546 1.00 90.88 169 ALA A O 1
ATOM 1264 N N . ALA A 1 170 ? 3.016 -7.246 6.706 1.00 93.19 170 ALA A N 1
ATOM 1265 C CA . ALA A 1 170 ? 2.937 -5.799 6.896 1.00 93.19 170 ALA A CA 1
ATOM 1266 C C . ALA A 1 170 ? 2.884 -5.005 5.575 1.00 93.19 170 ALA A C 1
ATOM 1268 O O . ALA A 1 170 ? 2.223 -3.972 5.527 1.00 93.19 170 ALA A O 1
ATOM 1269 N N . ILE A 1 171 ? 3.522 -5.481 4.501 1.00 94.38 171 ILE A N 1
ATOM 1270 C CA . ILE A 1 171 ? 3.512 -4.823 3.185 1.00 94.38 171 ILE A CA 1
ATOM 1271 C C . ILE A 1 171 ? 2.122 -4.919 2.550 1.00 94.38 171 ILE A C 1
ATOM 1273 O O . ILE A 1 171 ? 1.579 -3.905 2.114 1.00 94.38 171 ILE A O 1
ATOM 1277 N N . GLY A 1 172 ? 1.501 -6.102 2.582 1.00 96.19 172 GLY A N 1
ATOM 1278 C CA . GLY A 1 172 ? 0.121 -6.279 2.121 1.00 96.19 172 GLY A CA 1
ATOM 1279 C C . GLY A 1 172 ? -0.871 -5.426 2.918 1.00 96.19 172 GLY A C 1
ATOM 1280 O O . GLY A 1 172 ? -1.729 -4.765 2.334 1.00 96.19 172 GLY A O 1
ATOM 1281 N N . VAL A 1 173 ? -0.705 -5.349 4.243 1.00 98.12 173 VAL A N 1
ATOM 1282 C CA . VAL A 1 173 ? -1.512 -4.467 5.107 1.00 98.12 173 VAL A CA 1
ATOM 1283 C C . VAL A 1 173 ? -1.279 -2.986 4.781 1.00 98.12 173 VAL A C 1
ATOM 1285 O O . VAL A 1 173 ? -2.232 -2.211 4.747 1.00 98.12 173 VAL A O 1
ATOM 1288 N N . ALA A 1 174 ? -0.042 -2.578 4.493 1.00 97.75 174 ALA A N 1
ATOM 1289 C CA . ALA A 1 174 ? 0.279 -1.203 4.113 1.00 97.75 174 ALA A CA 1
ATOM 1290 C C . ALA A 1 174 ? -0.318 -0.811 2.750 1.00 97.75 174 ALA A C 1
ATOM 1292 O O . ALA A 1 174 ? -0.729 0.339 2.573 1.00 97.75 174 ALA A O 1
ATOM 1293 N N . ALA A 1 175 ? -0.388 -1.744 1.798 1.00 97.94 175 ALA A N 1
ATOM 1294 C CA . ALA A 1 175 ? -1.079 -1.541 0.528 1.00 97.94 175 ALA A CA 1
ATOM 1295 C C . ALA A 1 175 ? -2.604 -1.466 0.731 1.00 97.94 175 ALA A C 1
ATOM 1297 O O . ALA A 1 175 ? -3.255 -0.551 0.229 1.00 97.94 175 ALA A O 1
ATOM 1298 N N . ALA A 1 176 ? -3.166 -2.360 1.550 1.00 98.62 176 ALA A N 1
ATOM 1299 C CA . ALA A 1 176 ? -4.580 -2.357 1.922 1.00 98.62 176 ALA A CA 1
ATOM 1300 C C . ALA A 1 176 ? -5.011 -1.040 2.589 1.00 98.62 176 ALA A C 1
ATOM 1302 O O . ALA A 1 176 ? -6.067 -0.489 2.272 1.00 98.62 176 ALA A O 1
ATOM 1303 N N . ALA A 1 177 ? -4.168 -0.502 3.475 1.00 98.19 177 ALA A N 1
ATOM 1304 C CA . ALA A 1 177 ? -4.394 0.794 4.093 1.00 98.19 177 ALA A CA 1
ATOM 1305 C C . ALA A 1 177 ? -4.539 1.885 3.026 1.00 98.19 177 ALA A C 1
ATOM 1307 O O . ALA A 1 177 ? -5.567 2.551 2.993 1.00 98.19 177 ALA A O 1
ATOM 1308 N N . ARG A 1 178 ? -3.599 2.007 2.086 1.00 98.00 178 ARG A N 1
ATOM 1309 C CA . ARG A 1 178 ? -3.660 3.021 1.015 1.00 98.00 178 ARG A CA 1
ATOM 1310 C C . ARG A 1 178 ? -4.970 2.981 0.237 1.00 98.00 178 ARG A C 1
ATOM 1312 O O . ARG A 1 178 ? -5.607 4.017 0.081 1.00 98.00 178 ARG A O 1
ATOM 1319 N N . LEU A 1 179 ? -5.416 1.786 -0.152 1.00 98.25 179 LEU A N 1
ATOM 1320 C CA . LEU A 1 179 ? -6.702 1.604 -0.828 1.00 98.25 179 LEU A CA 1
ATOM 1321 C C . LEU A 1 179 ? -7.876 2.103 0.026 1.00 98.25 179 LEU A C 1
ATOM 1323 O O . LEU A 1 179 ? -8.703 2.869 -0.453 1.00 98.25 179 LEU A O 1
ATOM 1327 N N . SER A 1 180 ? -7.938 1.718 1.305 1.00 97.50 180 SER A N 1
ATOM 1328 C CA . SER A 1 180 ? -9.031 2.135 2.198 1.00 97.50 180 SER A CA 1
ATOM 1329 C C . SER A 1 180 ? -9.001 3.629 2.558 1.00 97.50 180 SER A C 1
ATOM 1331 O O . SER A 1 180 ? -10.045 4.218 2.837 1.00 97.50 180 SER A O 1
ATOM 1333 N N . TYR A 1 181 ? -7.821 4.258 2.563 1.00 94.38 181 TYR A N 1
ATOM 1334 C CA . TYR A 1 181 ? -7.611 5.674 2.889 1.00 94.38 181 TYR A CA 1
ATOM 1335 C C . TYR A 1 181 ? -7.596 6.596 1.662 1.00 94.38 181 TYR A C 1
ATOM 1337 O O . TYR A 1 181 ? -7.430 7.805 1.824 1.00 94.38 181 TYR A O 1
ATOM 1345 N N . ALA A 1 182 ? -7.816 6.062 0.457 1.00 93.75 182 ALA A N 1
ATOM 1346 C CA . ALA A 1 182 ? -7.985 6.865 -0.748 1.00 93.75 182 ALA A CA 1
ATOM 1347 C C . ALA A 1 182 ? -9.099 7.917 -0.571 1.00 93.75 182 ALA A C 1
ATOM 1349 O O . ALA A 1 182 ? -10.014 7.747 0.234 1.00 93.75 182 ALA A O 1
ATOM 1350 N N . GLY A 1 183 ? -9.041 9.014 -1.333 1.00 89.56 183 GLY A N 1
ATOM 1351 C CA . GLY A 1 183 ? -10.003 10.117 -1.194 1.00 89.56 183 GLY A CA 1
ATOM 1352 C C . GLY A 1 183 ? -11.451 9.737 -1.533 1.00 89.56 183 GLY A C 1
ATOM 1353 O O . GLY A 1 183 ? -12.390 10.343 -1.024 1.00 89.56 183 GLY A O 1
ATOM 1354 N N . SER A 1 184 ? -11.654 8.736 -2.389 1.00 89.56 184 SER A N 1
ATOM 1355 C CA . SER A 1 184 ? -12.973 8.187 -2.732 1.00 89.56 184 SER A CA 1
ATOM 1356 C C . SER A 1 184 ? -12.825 6.712 -3.116 1.00 89.56 184 SER A C 1
ATOM 1358 O O . SER A 1 184 ? -12.767 6.396 -4.305 1.00 89.56 184 SER A O 1
ATOM 1360 N N . PRO A 1 185 ? -12.679 5.808 -2.132 1.00 94.31 185 PRO A N 1
ATOM 1361 C CA . PRO A 1 185 ? -12.462 4.401 -2.409 1.00 94.31 185 PRO A CA 1
ATOM 1362 C C . PRO A 1 185 ? -13.761 3.756 -2.908 1.00 94.31 185 PRO A C 1
ATOM 1364 O O . PRO A 1 185 ? -14.791 3.817 -2.239 1.00 94.31 185 PRO A O 1
ATOM 1367 N N . ASP A 1 186 ? -13.711 3.146 -4.088 1.00 95.25 186 ASP A N 1
ATOM 1368 C CA . ASP A 1 186 ? -14.766 2.298 -4.620 1.00 95.25 186 ASP A CA 1
ATOM 1369 C C . ASP A 1 186 ? -14.776 0.903 -3.973 1.00 95.25 186 ASP A C 1
ATOM 1371 O O . ASP A 1 186 ? -13.880 0.511 -3.220 1.00 95.25 186 ASP A O 1
ATOM 1375 N N . GLU A 1 187 ? -15.808 0.126 -4.290 1.00 96.38 187 GLU A N 1
ATOM 1376 C CA . GLU A 1 187 ? -15.987 -1.210 -3.725 1.00 96.38 187 GLU A CA 1
ATOM 1377 C C . GLU A 1 187 ? -14.860 -2.184 -4.113 1.00 96.38 187 GLU A C 1
ATOM 1379 O O . GLU A 1 187 ? -14.520 -3.067 -3.329 1.00 96.38 187 GLU A O 1
ATOM 1384 N N . THR A 1 188 ? -14.221 -2.016 -5.275 1.00 96.62 188 THR A N 1
ATOM 1385 C CA . THR A 1 188 ? -13.102 -2.874 -5.702 1.00 96.62 188 THR A CA 1
ATOM 1386 C C . THR A 1 188 ? -11.878 -2.651 -4.816 1.00 96.62 188 THR A C 1
ATOM 1388 O O . THR A 1 188 ? -11.234 -3.614 -4.380 1.00 96.62 188 THR A O 1
ATOM 1391 N N . MET A 1 189 ? -11.568 -1.391 -4.507 1.00 97.88 189 MET A N 1
ATOM 1392 C CA . MET A 1 189 ? -10.508 -1.021 -3.573 1.00 97.88 189 MET A CA 1
ATOM 1393 C C . MET A 1 189 ? -10.818 -1.513 -2.159 1.00 97.88 189 MET A C 1
ATOM 1395 O O . MET A 1 189 ? -9.946 -2.112 -1.528 1.00 97.88 189 MET A O 1
ATOM 1399 N N . LEU A 1 190 ? -12.053 -1.334 -1.679 1.00 98.50 190 LEU A N 1
ATOM 1400 C CA . LEU A 1 190 ? -12.469 -1.795 -0.349 1.00 98.50 190 LEU A CA 1
ATOM 1401 C C . LEU A 1 190 ? -12.411 -3.322 -0.215 1.00 98.50 190 LEU A C 1
ATOM 1403 O O . LEU A 1 190 ? -11.844 -3.829 0.754 1.00 98.50 190 LEU A O 1
ATOM 1407 N N . ALA A 1 191 ? -12.916 -4.061 -1.204 1.00 98.50 191 ALA A N 1
ATOM 1408 C CA . ALA A 1 191 ? -12.859 -5.521 -1.225 1.00 98.50 191 ALA A CA 1
ATOM 1409 C C . ALA A 1 191 ? -11.418 -6.041 -1.287 1.00 98.50 191 ALA A C 1
ATOM 1411 O O . ALA A 1 191 ? -11.074 -7.025 -0.630 1.00 98.50 191 ALA A O 1
ATOM 1412 N N . THR A 1 192 ? -10.550 -5.363 -2.040 1.00 97.75 192 THR A N 1
ATOM 1413 C CA . THR A 1 192 ? -9.126 -5.712 -2.097 1.00 97.75 192 THR A CA 1
ATOM 1414 C C . THR A 1 192 ? -8.442 -5.431 -0.763 1.00 97.75 192 THR A C 1
ATOM 1416 O O . THR A 1 192 ? -7.734 -6.299 -0.256 1.00 97.75 192 THR A O 1
ATOM 1419 N N . ALA A 1 193 ? -8.697 -4.276 -0.144 1.00 98.75 193 ALA A N 1
ATOM 1420 C CA . ALA A 1 193 ? -8.157 -3.939 1.169 1.00 98.75 193 ALA A CA 1
ATOM 1421 C C . ALA A 1 193 ? -8.572 -4.958 2.243 1.00 98.75 193 ALA A C 1
ATOM 1423 O O . ALA A 1 193 ? -7.726 -5.440 2.996 1.00 98.75 193 ALA A O 1
ATOM 1424 N N . GLU A 1 194 ? -9.849 -5.345 2.278 1.00 98.62 194 GLU A N 1
ATOM 1425 C CA . GLU A 1 194 ? -10.348 -6.381 3.186 1.00 98.62 194 GLU A CA 1
ATOM 1426 C C . GLU A 1 194 ? -9.650 -7.725 2.959 1.00 98.62 194 GLU A C 1
ATOM 1428 O O . GLU A 1 194 ? -9.181 -8.346 3.915 1.00 98.62 194 GLU A O 1
ATOM 1433 N N . LYS A 1 195 ? -9.523 -8.157 1.698 1.00 98.38 195 LYS A N 1
ATOM 1434 C CA . LYS A 1 195 ? -8.859 -9.419 1.345 1.00 98.38 195 LYS A CA 1
ATOM 1435 C C . LYS A 1 195 ? -7.395 -9.440 1.788 1.00 98.38 195 LYS A C 1
ATOM 1437 O O . LYS A 1 195 ? -6.933 -10.460 2.294 1.00 98.38 195 LYS A O 1
ATOM 1442 N N . LEU A 1 196 ? -6.672 -8.338 1.592 1.00 97.50 196 LEU A N 1
ATOM 1443 C CA . LEU A 1 196 ? -5.255 -8.231 1.944 1.00 97.50 196 LEU A CA 1
ATOM 1444 C C . LEU A 1 196 ? -5.034 -8.127 3.463 1.00 97.50 196 LEU A C 1
ATOM 1446 O O . LEU A 1 196 ? -4.084 -8.706 3.984 1.00 97.50 196 LEU A O 1
ATOM 1450 N N . ALA A 1 197 ? -5.913 -7.429 4.188 1.00 98.19 197 ALA A N 1
ATOM 1451 C CA . ALA A 1 197 ? -5.795 -7.258 5.637 1.00 98.19 197 ALA A CA 1
ATOM 1452 C C . ALA A 1 197 ? -6.333 -8.457 6.441 1.00 98.19 197 ALA A C 1
ATOM 1454 O O . ALA A 1 197 ? -5.805 -8.772 7.509 1.00 98.19 197 ALA A O 1
ATOM 1455 N N . GLY A 1 198 ? -7.359 -9.148 5.940 1.00 97.62 198 GLY A N 1
ATOM 1456 C CA . GLY A 1 198 ? -8.082 -10.209 6.648 1.00 97.62 198 GLY A CA 1
ATOM 1457 C C . GLY A 1 198 ? -7.191 -11.274 7.304 1.00 97.62 198 GLY A C 1
ATOM 1458 O O . GLY A 1 198 ? -7.316 -11.488 8.513 1.00 97.62 198 GLY A O 1
ATOM 1459 N N . PRO A 1 199 ? -6.259 -11.914 6.572 1.00 95.44 199 PRO A N 1
ATOM 1460 C CA . PRO A 1 199 ? -5.374 -12.931 7.145 1.00 95.44 199 PRO A CA 1
ATOM 1461 C C . PRO A 1 199 ? -4.500 -12.405 8.293 1.00 95.44 199 PRO A C 1
ATOM 1463 O O . PRO A 1 199 ? -4.357 -13.064 9.327 1.00 95.44 199 PRO A O 1
ATOM 1466 N N . ALA A 1 200 ? -3.951 -11.195 8.148 1.00 95.00 200 ALA A N 1
ATOM 1467 C CA . ALA A 1 200 ? -3.108 -10.573 9.166 1.00 95.00 200 ALA A CA 1
ATOM 1468 C C . ALA A 1 200 ? -3.902 -10.185 10.425 1.00 95.00 200 ALA A C 1
ATOM 1470 O O . ALA A 1 200 ? -3.368 -10.278 11.527 1.00 95.00 200 ALA A O 1
ATOM 1471 N N . ALA A 1 201 ? -5.181 -9.819 10.291 1.00 96.69 201 ALA A N 1
ATOM 1472 C CA . ALA A 1 201 ? -6.049 -9.510 11.431 1.00 96.69 201 ALA A CA 1
ATOM 1473 C C . ALA A 1 201 ? -6.363 -10.740 12.306 1.00 96.69 201 ALA A C 1
ATOM 1475 O O . ALA A 1 201 ? -6.583 -10.600 13.509 1.00 96.69 201 ALA A O 1
ATOM 1476 N N . GLN A 1 202 ? -6.375 -11.941 11.715 1.00 93.19 202 GLN A N 1
ATOM 1477 C CA . GLN A 1 202 ? -6.605 -13.204 12.432 1.00 93.19 202 GLN A CA 1
ATOM 1478 C C . GLN A 1 202 ? -5.325 -13.802 13.026 1.00 93.19 202 GLN A C 1
ATOM 1480 O O . GLN A 1 202 ? -5.386 -14.644 13.920 1.00 93.19 202 GLN A O 1
ATOM 1485 N N . SER A 1 203 ? -4.166 -13.370 12.537 1.00 88.81 203 SER A N 1
ATOM 1486 C CA . SER A 1 203 ? -2.871 -13.898 12.954 1.00 88.81 203 SER A CA 1
ATOM 1487 C C . SER A 1 203 ? -2.341 -13.159 14.183 1.00 88.81 203 SER A C 1
ATOM 1489 O O . SER A 1 203 ? -2.722 -12.023 14.476 1.00 88.81 203 SER A O 1
ATOM 1491 N N . GLU A 1 204 ? 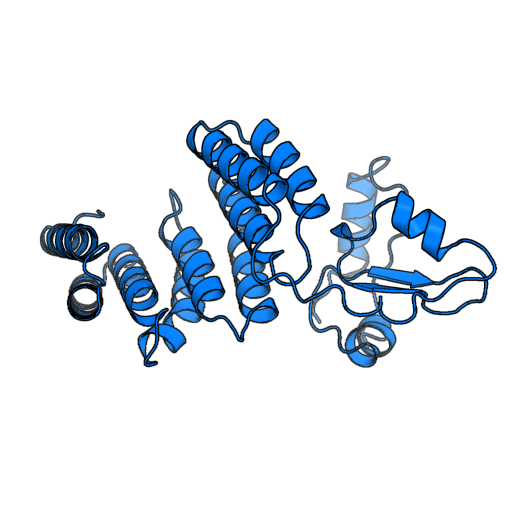-1.449 -13.796 14.934 1.00 84.12 204 GLU A N 1
ATOM 1492 C CA . GLU A 1 204 ? -0.590 -13.082 15.879 1.00 84.12 204 GLU A CA 1
ATOM 1493 C C . GLU A 1 204 ? 0.605 -12.506 15.115 1.00 84.12 204 GLU A C 1
ATOM 1495 O O . GLU A 1 204 ? 1.141 -13.149 14.213 1.00 84.12 204 GLU A O 1
ATOM 1500 N N . GLY A 1 205 ? 1.011 -11.278 15.434 1.00 82.75 205 GLY A N 1
ATOM 1501 C CA . GLY A 1 205 ? 2.169 -10.660 14.797 1.00 82.75 205 GLY A CA 1
ATOM 1502 C C . GLY A 1 205 ? 2.056 -9.148 14.622 1.00 82.75 205 GLY A C 1
ATOM 1503 O O . GLY A 1 205 ? 1.001 -8.557 14.865 1.00 82.75 205 GLY A O 1
ATOM 1504 N N . PRO A 1 206 ? 3.146 -8.510 14.167 1.00 80.12 206 PRO A N 1
ATOM 1505 C CA . PRO A 1 206 ? 3.260 -7.053 14.123 1.00 80.12 206 PRO A CA 1
ATOM 1506 C C . PRO A 1 206 ? 2.267 -6.384 13.158 1.00 80.12 206 PRO A C 1
ATOM 1508 O O . PRO A 1 206 ? 1.898 -5.235 13.360 1.00 80.12 206 PRO A O 1
ATOM 1511 N N . ALA A 1 207 ? 1.784 -7.097 12.134 1.00 91.12 207 ALA A N 1
ATOM 1512 C CA . ALA A 1 207 ? 0.837 -6.555 11.157 1.00 91.12 207 ALA A CA 1
ATOM 1513 C C . ALA A 1 207 ? -0.630 -6.553 11.639 1.00 91.12 207 ALA A C 1
ATOM 1515 O O . ALA A 1 207 ? -1.475 -5.902 11.021 1.00 91.12 207 ALA A O 1
ATOM 1516 N N . ARG A 1 208 ? -0.948 -7.263 12.734 1.00 93.81 208 ARG A N 1
ATOM 1517 C CA . ARG A 1 208 ? -2.328 -7.482 13.201 1.00 93.81 208 ARG A CA 1
ATOM 1518 C C . ARG A 1 208 ? -3.055 -6.176 13.515 1.00 93.81 208 ARG A C 1
ATOM 1520 O O . ARG A 1 208 ? -4.186 -5.989 13.077 1.00 93.81 208 ARG A O 1
ATOM 1527 N N . CYS A 1 209 ? -2.405 -5.266 14.241 1.00 93.75 209 CYS A N 1
ATOM 1528 C CA . CYS A 1 209 ? -3.012 -3.998 14.654 1.00 93.75 209 CYS A CA 1
ATOM 1529 C C . CYS A 1 209 ? -3.394 -3.119 13.455 1.00 93.75 209 CYS A C 1
ATOM 1531 O O . CYS A 1 209 ? -4.525 -2.631 13.355 1.00 93.75 209 CYS A O 1
ATOM 1533 N N . GLY A 1 210 ? -2.471 -2.983 12.499 1.00 94.31 210 GLY A N 1
ATOM 1534 C CA . GLY A 1 210 ? -2.727 -2.273 11.249 1.00 94.31 210 GLY A CA 1
ATOM 1535 C C . GLY A 1 210 ? -3.856 -2.922 10.450 1.00 94.31 210 GLY A C 1
ATOM 1536 O O . GLY A 1 210 ? -4.767 -2.231 10.003 1.00 94.31 210 GLY A O 1
ATOM 1537 N N . ALA A 1 211 ? -3.860 -4.253 10.346 1.00 97.88 211 ALA A N 1
ATOM 1538 C CA . ALA A 1 211 ? -4.901 -4.991 9.639 1.00 97.88 211 ALA A CA 1
ATOM 1539 C C . ALA A 1 211 ? -6.296 -4.773 10.245 1.00 97.88 211 ALA A C 1
ATOM 1541 O O . ALA A 1 211 ? -7.251 -4.520 9.513 1.00 97.88 211 ALA A O 1
ATOM 1542 N N . LEU A 1 212 ? -6.415 -4.802 11.575 1.00 98.31 212 LEU A N 1
ATOM 1543 C CA . LEU A 1 212 ? -7.668 -4.509 12.277 1.00 98.31 212 LEU A CA 1
ATOM 1544 C C . LEU A 1 212 ? -8.146 -3.075 12.014 1.00 98.31 212 LEU A C 1
ATOM 1546 O O . LEU A 1 212 ? -9.335 -2.863 11.790 1.00 98.31 212 LEU A O 1
ATOM 1550 N N . SER A 1 213 ? -7.229 -2.108 11.959 1.00 97.38 213 SER A N 1
ATOM 1551 C CA . SER A 1 213 ? -7.567 -0.712 11.643 1.00 97.38 213 SER A CA 1
ATOM 1552 C C . SER A 1 213 ? -8.055 -0.552 10.195 1.00 97.38 213 SER A C 1
ATOM 1554 O O . SER A 1 213 ? -9.017 0.172 9.936 1.00 97.38 213 SER A O 1
ATOM 1556 N N . VAL A 1 214 ? -7.451 -1.282 9.248 1.00 98.50 214 VAL A N 1
ATOM 1557 C CA . VAL A 1 214 ? -7.917 -1.337 7.851 1.00 98.50 214 VAL A CA 1
ATOM 1558 C C . VAL A 1 214 ? -9.317 -1.945 7.765 1.00 98.50 214 VAL A C 1
ATOM 1560 O O . VAL A 1 214 ? -10.197 -1.349 7.149 1.00 98.50 214 VAL A O 1
ATOM 1563 N N . LEU A 1 215 ? -9.560 -3.088 8.415 1.00 98.69 215 LEU A N 1
ATOM 1564 C CA . LEU A 1 215 ? -10.884 -3.723 8.430 1.00 98.69 215 LEU A CA 1
ATOM 1565 C C . LEU A 1 215 ? -11.943 -2.833 9.086 1.00 98.69 215 LEU A C 1
ATOM 1567 O O . LEU A 1 215 ? -13.080 -2.787 8.612 1.00 98.69 215 LEU A O 1
ATOM 1571 N N . ALA A 1 216 ? -11.574 -2.089 10.132 1.00 98.50 216 ALA A N 1
ATOM 1572 C CA . ALA A 1 216 ? -12.452 -1.105 10.748 1.00 98.50 216 ALA A CA 1
ATOM 1573 C C . ALA A 1 216 ? -12.854 -0.013 9.751 1.00 98.50 216 ALA A C 1
ATOM 1575 O O . ALA A 1 216 ? -14.043 0.258 9.578 1.00 98.50 216 ALA A O 1
ATOM 1576 N N . ARG A 1 217 ? -11.874 0.558 9.039 1.00 98.25 217 ARG A N 1
ATOM 1577 C CA . ARG A 1 217 ? -12.118 1.593 8.030 1.00 98.25 217 ARG A CA 1
ATOM 1578 C C . ARG A 1 217 ? -12.978 1.090 6.876 1.00 98.25 217 ARG A C 1
ATOM 1580 O O . ARG A 1 217 ? -13.934 1.761 6.499 1.00 98.25 217 ARG A O 1
ATOM 1587 N N . VAL A 1 218 ? -12.673 -0.093 6.342 1.00 98.62 218 VAL A N 1
ATOM 1588 C CA . VAL A 1 218 ? -13.463 -0.717 5.269 1.00 98.62 218 VAL A CA 1
ATOM 1589 C C . VAL A 1 218 ? -14.907 -0.944 5.720 1.00 98.62 218 VAL A C 1
ATOM 1591 O O . VAL A 1 218 ? -15.836 -0.560 5.012 1.00 98.62 218 VAL A O 1
ATOM 1594 N N . SER A 1 219 ? -15.103 -1.500 6.920 1.00 98.38 219 SER A N 1
ATOM 1595 C CA . SER A 1 219 ? -16.439 -1.724 7.491 1.00 98.38 219 SER A CA 1
ATOM 1596 C C . SER A 1 219 ? -17.214 -0.411 7.619 1.00 98.38 219 SER A C 1
ATOM 1598 O O . SER A 1 219 ? -18.380 -0.336 7.240 1.00 98.38 219 SER A O 1
ATOM 1600 N N . PHE A 1 220 ? -16.559 0.650 8.101 1.00 98.31 220 PHE A N 1
ATOM 1601 C CA . PHE A 1 220 ? -17.185 1.960 8.256 1.00 98.31 220 PHE A CA 1
ATOM 1602 C C . PHE A 1 220 ? -17.634 2.542 6.911 1.00 98.31 220 PHE A C 1
ATOM 1604 O O . PHE A 1 220 ? -18.775 2.982 6.781 1.00 98.31 220 PHE A O 1
ATOM 1611 N N . LEU A 1 221 ? -16.767 2.495 5.894 1.00 97.50 221 LEU A N 1
ATOM 1612 C CA . LEU A 1 221 ? -17.055 3.010 4.549 1.00 97.50 221 LEU A CA 1
ATOM 1613 C C . LEU A 1 221 ? -18.199 2.259 3.853 1.00 97.50 221 LEU A C 1
ATOM 1615 O O . LEU A 1 221 ? -18.904 2.844 3.035 1.00 97.50 221 LEU A O 1
ATOM 1619 N N . ARG A 1 222 ? -18.440 0.998 4.227 1.00 97.69 222 ARG A N 1
ATOM 1620 C CA . ARG A 1 222 ? -19.599 0.205 3.783 1.00 97.69 222 ARG A CA 1
ATOM 1621 C C . ARG A 1 222 ? -20.856 0.397 4.642 1.00 97.69 222 ARG A C 1
ATOM 1623 O O . ARG A 1 222 ? -21.870 -0.252 4.398 1.00 97.69 222 ARG A O 1
ATOM 1630 N N . GLY A 1 223 ? -20.815 1.268 5.650 1.00 97.00 223 GLY A N 1
ATOM 1631 C CA . GLY A 1 223 ? -21.932 1.520 6.565 1.00 97.00 223 GLY A CA 1
ATOM 1632 C C . GLY A 1 223 ? -22.101 0.469 7.669 1.00 97.00 223 GLY A C 1
ATOM 1633 O O . GLY A 1 223 ? -23.082 0.506 8.411 1.00 97.00 223 GLY A O 1
ATOM 1634 N N . GLU A 1 224 ? -21.149 -0.451 7.830 1.00 97.56 224 GLU A N 1
ATOM 1635 C CA . GLU A 1 224 ? -21.162 -1.513 8.839 1.00 97.56 224 GLU A CA 1
ATOM 1636 C C . GLU A 1 224 ? -20.581 -1.016 10.177 1.00 97.56 224 GLU A C 1
ATOM 1638 O O . GLU A 1 224 ? -19.556 -1.497 10.667 1.00 97.56 224 GLU A O 1
ATOM 1643 N N . LYS A 1 225 ? -21.232 -0.015 10.777 1.00 96.50 225 LYS A N 1
ATOM 1644 C CA . LYS A 1 225 ? -20.705 0.760 11.920 1.00 96.50 225 LYS A CA 1
ATOM 1645 C C . LYS A 1 225 ? -20.323 -0.098 13.128 1.00 96.50 225 LYS A C 1
ATOM 1647 O O . LYS A 1 225 ? -19.244 0.075 13.691 1.00 96.50 225 LYS A O 1
ATOM 1652 N N . ASP A 1 226 ? -21.160 -1.068 13.491 1.00 97.44 226 ASP A N 1
ATOM 1653 C CA . ASP A 1 226 ? -20.887 -1.951 14.632 1.00 97.44 226 ASP A CA 1
ATOM 1654 C C . ASP A 1 226 ? -19.640 -2.816 14.403 1.00 97.44 226 ASP A C 1
ATOM 1656 O O . ASP A 1 226 ? -18.834 -3.006 15.319 1.00 97.44 226 ASP A O 1
ATOM 1660 N N . LYS A 1 227 ? -19.435 -3.293 13.166 1.00 97.81 227 LYS A N 1
ATOM 1661 C CA . LYS A 1 227 ? -18.220 -4.030 12.794 1.00 97.81 227 LYS A CA 1
ATOM 1662 C C . LYS A 1 227 ? -16.999 -3.119 12.830 1.00 97.81 227 LYS A C 1
ATOM 1664 O O . LYS A 1 227 ? -15.970 -3.527 13.364 1.00 97.81 227 LYS A O 1
ATOM 1669 N N . ALA A 1 228 ? -17.122 -1.886 12.334 1.00 98.31 228 ALA A N 1
ATOM 1670 C CA . ALA A 1 228 ? -16.041 -0.905 12.370 1.00 98.31 228 ALA A CA 1
ATOM 1671 C C . ALA A 1 228 ? -15.552 -0.650 13.802 1.00 98.31 228 ALA A C 1
ATOM 1673 O O . ALA A 1 228 ? -14.365 -0.796 14.097 1.00 98.31 228 ALA A O 1
ATOM 1674 N N . VAL A 1 229 ? -16.481 -0.365 14.720 1.00 98.38 229 VAL A N 1
ATOM 1675 C CA . VAL A 1 229 ? -16.182 -0.187 16.149 1.00 98.38 229 VAL A CA 1
ATOM 1676 C C . VAL A 1 229 ? -15.590 -1.465 16.752 1.00 98.38 229 VAL A C 1
ATOM 1678 O O . VAL A 1 229 ? -14.648 -1.392 17.541 1.00 98.38 229 VAL A O 1
ATOM 1681 N N . GLY A 1 230 ? -16.108 -2.640 16.386 1.00 98.25 230 GLY A N 1
ATOM 1682 C CA . GLY A 1 230 ? -15.605 -3.932 16.855 1.00 98.25 230 GLY A CA 1
ATOM 1683 C C . GLY A 1 230 ? -14.150 -4.202 16.459 1.00 98.25 230 GLY A C 1
ATOM 1684 O O . GLY A 1 230 ? -13.348 -4.595 17.308 1.00 98.25 230 GLY A O 1
ATOM 1685 N N . PHE A 1 231 ? -13.790 -3.964 15.198 1.00 98.38 231 PHE A N 1
ATOM 1686 C CA . PHE A 1 231 ? -12.410 -4.097 14.729 1.00 98.38 231 PHE A CA 1
ATOM 1687 C C . PHE A 1 231 ? -11.493 -3.043 15.350 1.00 98.38 231 PHE A C 1
ATOM 1689 O O . PHE A 1 231 ? -10.401 -3.380 15.803 1.00 98.38 231 PHE A O 1
ATOM 1696 N N . GLN A 1 232 ? -11.945 -1.790 15.453 1.00 98.06 232 GLN A N 1
ATOM 1697 C CA . GLN A 1 232 ? -11.111 -0.720 15.994 1.00 98.06 232 GLN A CA 1
ATOM 1698 C C . GLN A 1 232 ? -10.841 -0.887 17.496 1.00 98.06 232 GLN A C 1
ATOM 1700 O O . GLN A 1 232 ? -9.750 -0.560 17.952 1.00 98.06 232 GLN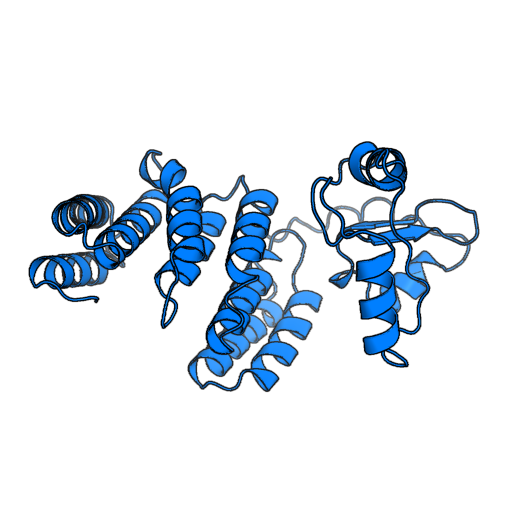 A O 1
ATOM 1705 N N . LYS A 1 233 ? -11.777 -1.453 18.272 1.00 98.19 233 LYS A N 1
ATOM 1706 C CA . LYS A 1 233 ? -11.514 -1.843 19.671 1.00 98.19 233 LYS A CA 1
ATOM 1707 C C . LYS A 1 233 ? -10.370 -2.848 19.769 1.00 98.19 233 LYS A C 1
ATOM 1709 O O . LYS A 1 233 ? -9.437 -2.629 20.529 1.00 98.19 233 LYS A O 1
ATOM 1714 N N . GLN A 1 234 ? -10.401 -3.893 18.942 1.00 97.12 234 GLN A N 1
ATOM 1715 C CA . GLN A 1 234 ? -9.312 -4.870 18.900 1.00 97.12 234 GLN A CA 1
ATOM 1716 C C . GLN A 1 234 ? -7.992 -4.228 18.457 1.00 97.12 234 GLN A C 1
ATOM 1718 O O . GLN A 1 234 ? -6.942 -4.581 18.984 1.00 97.12 234 GLN A O 1
ATOM 1723 N N . ALA A 1 235 ? -8.034 -3.271 17.521 1.00 95.69 235 ALA A N 1
ATOM 1724 C CA . ALA A 1 235 ? -6.850 -2.516 17.123 1.00 95.69 235 ALA A CA 1
ATOM 1725 C C . ALA A 1 235 ? -6.266 -1.723 18.305 1.00 95.69 235 ALA A C 1
ATOM 1727 O O . ALA A 1 235 ? -5.064 -1.792 18.539 1.00 95.69 235 ALA A O 1
ATOM 1728 N N . VAL A 1 236 ? -7.104 -1.040 19.098 1.00 96.38 236 VAL A N 1
ATOM 1729 C CA . VAL A 1 236 ? -6.679 -0.345 20.329 1.00 96.38 236 VAL A CA 1
ATOM 1730 C C . VAL A 1 236 ? -6.013 -1.305 21.314 1.00 96.38 236 VAL A C 1
ATOM 1732 O O . VAL A 1 236 ? -4.993 -0.946 21.901 1.00 96.38 236 VAL A O 1
ATOM 1735 N N . ASP A 1 237 ? -6.549 -2.516 21.471 1.00 94.88 237 ASP A N 1
ATOM 1736 C CA . ASP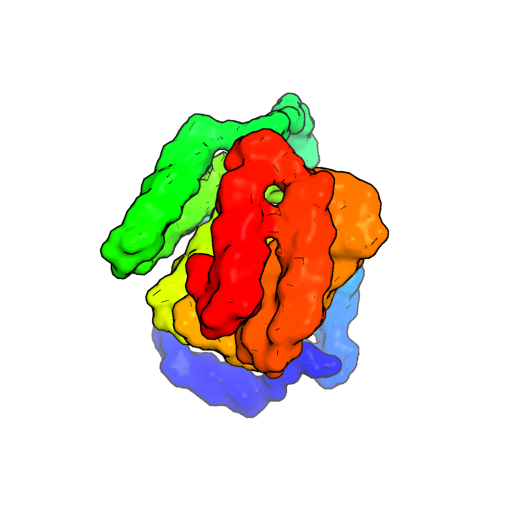 A 1 237 ? -6.030 -3.504 22.422 1.00 94.88 237 ASP A CA 1
ATOM 1737 C C . ASP A 1 237 ? -4.629 -4.018 22.049 1.00 94.88 237 ASP A C 1
ATOM 1739 O O . ASP A 1 237 ? -3.828 -4.323 22.933 1.00 94.88 237 ASP A O 1
ATOM 1743 N N . CYS A 1 238 ? -4.308 -4.102 20.753 1.00 92.06 238 CYS A N 1
ATOM 1744 C CA . CYS A 1 238 ? -2.993 -4.544 20.274 1.00 92.06 238 CYS A CA 1
ATOM 1745 C C . CYS A 1 238 ? -2.062 -3.409 19.816 1.00 92.06 238 CYS A C 1
ATOM 1747 O O . CYS A 1 238 ? -0.968 -3.690 19.321 1.00 92.06 238 CYS A O 1
ATOM 1749 N N . ALA A 1 239 ? -2.475 -2.147 19.961 1.00 89.38 239 ALA A N 1
ATOM 1750 C CA . ALA A 1 239 ? -1.686 -0.996 19.540 1.00 89.38 239 ALA A CA 1
ATOM 1751 C C . ALA A 1 239 ? -0.409 -0.852 20.375 1.00 89.38 239 ALA A C 1
ATOM 1753 O O . ALA A 1 239 ? -0.418 -0.972 21.604 1.00 89.38 239 ALA A O 1
ATOM 1754 N N . SER A 1 240 ? 0.699 -0.524 19.709 1.00 88.25 240 SER A N 1
ATOM 1755 C CA . SER A 1 240 ? 1.915 -0.131 20.416 1.00 88.25 240 SER A CA 1
ATOM 1756 C C . S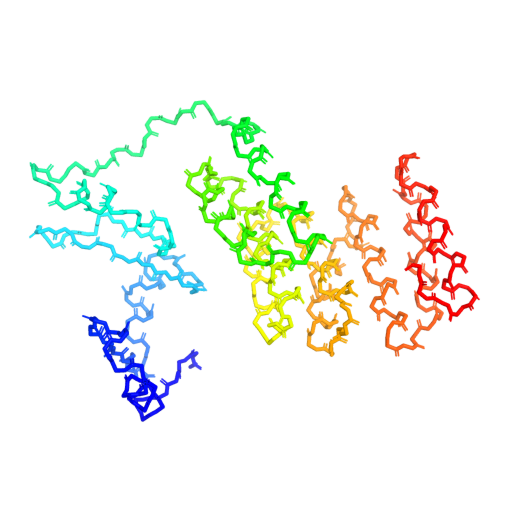ER A 1 240 ? 1.703 1.195 21.168 1.00 88.25 240 SER A C 1
ATOM 1758 O O . SER A 1 240 ? 0.811 1.975 20.815 1.00 88.25 240 SER A O 1
ATOM 1760 N N . PRO A 1 241 ? 2.540 1.534 22.168 1.00 88.81 241 PRO A N 1
ATOM 1761 C CA . PRO A 1 241 ? 2.444 2.824 22.854 1.00 88.81 241 PRO A CA 1
ATOM 1762 C C . PRO A 1 241 ? 2.494 4.037 21.913 1.00 88.81 241 PRO A C 1
ATOM 1764 O O . PRO A 1 241 ? 1.869 5.054 22.201 1.00 88.81 241 PRO A O 1
ATOM 1767 N N . ALA A 1 242 ? 3.205 3.922 20.786 1.00 84.44 242 ALA A N 1
ATOM 1768 C CA . ALA A 1 242 ? 3.300 4.976 19.779 1.00 84.44 242 ALA A CA 1
ATOM 1769 C C . ALA A 1 242 ? 1.998 5.157 18.975 1.00 84.44 242 ALA A C 1
ATOM 1771 O O . ALA A 1 242 ? 1.700 6.260 18.528 1.00 84.44 242 ALA A O 1
ATOM 1772 N N . GLU A 1 243 ? 1.208 4.095 18.814 1.00 84.69 243 GLU A N 1
ATOM 1773 C CA . GLU A 1 243 ? -0.006 4.081 17.987 1.00 84.69 243 GLU A CA 1
ATOM 1774 C C . GLU A 1 243 ? -1.291 4.197 18.820 1.00 84.69 243 GLU A C 1
ATOM 1776 O O . GLU A 1 243 ? -2.355 4.509 18.287 1.00 84.69 243 GLU A O 1
ATOM 1781 N N . ALA A 1 244 ? -1.206 3.979 20.136 1.00 89.25 244 ALA A N 1
ATOM 1782 C CA . ALA A 1 244 ? -2.359 3.887 21.028 1.00 89.25 244 ALA A CA 1
ATOM 1783 C C . ALA A 1 244 ? -3.252 5.138 21.023 1.00 89.25 244 ALA A C 1
ATOM 1785 O O . ALA A 1 244 ? -4.468 5.012 21.155 1.00 89.25 244 ALA A O 1
ATOM 1786 N N . ALA A 1 245 ? -2.671 6.334 20.886 1.00 93.00 245 ALA A N 1
ATOM 1787 C CA . ALA A 1 245 ? -3.442 7.575 20.797 1.00 93.00 245 ALA A CA 1
ATOM 1788 C C . ALA A 1 245 ? -4.275 7.611 19.506 1.00 93.00 245 ALA A C 1
ATOM 1790 O O . ALA A 1 245 ? -5.499 7.662 19.573 1.00 93.00 245 ALA A O 1
ATOM 1791 N N . ALA A 1 246 ? -3.626 7.443 18.350 1.00 91.12 246 ALA A N 1
ATOM 1792 C CA . ALA A 1 246 ? -4.296 7.434 17.051 1.00 91.12 246 ALA A CA 1
ATOM 1793 C C . ALA A 1 246 ? -5.363 6.328 16.946 1.00 91.12 246 ALA A C 1
ATOM 1795 O O . ALA A 1 246 ? -6.445 6.555 16.409 1.00 91.12 246 ALA A O 1
ATOM 1796 N N . ALA A 1 247 ? -5.100 5.142 17.507 1.00 92.69 247 ALA A N 1
ATOM 1797 C CA . ALA A 1 247 ? -6.068 4.049 17.517 1.00 92.69 247 ALA A CA 1
ATOM 1798 C C . ALA A 1 247 ? -7.328 4.384 18.338 1.00 92.69 247 ALA A C 1
ATOM 1800 O O . ALA A 1 247 ? -8.433 4.007 17.938 1.00 92.69 247 ALA A O 1
ATOM 1801 N N . LYS A 1 248 ? -7.175 5.093 19.467 1.00 96.56 248 LYS A N 1
ATOM 1802 C CA . LYS A 1 248 ? -8.292 5.553 20.309 1.00 96.56 248 LYS A CA 1
ATOM 1803 C C . LYS A 1 248 ? -9.062 6.695 19.660 1.00 96.56 248 LYS A C 1
ATOM 1805 O O . LYS A 1 248 ? -10.288 6.685 19.715 1.00 96.56 248 LYS A O 1
ATOM 1810 N N . ASP A 1 249 ? -8.366 7.622 19.012 1.00 96.69 249 ASP A N 1
ATOM 1811 C CA . ASP A 1 249 ? -8.997 8.715 18.272 1.00 96.69 249 ASP A CA 1
ATOM 1812 C C . ASP A 1 249 ? -9.845 8.159 17.120 1.00 96.69 249 ASP A C 1
ATOM 1814 O O . ASP A 1 249 ? -11.013 8.521 16.978 1.00 96.69 249 ASP A O 1
ATOM 1818 N N . ALA A 1 250 ? -9.316 7.180 16.376 1.00 95.75 250 ALA A N 1
ATOM 1819 C CA . ALA A 1 250 ? -10.068 6.458 15.352 1.00 95.75 250 ALA A CA 1
ATOM 1820 C C . ALA A 1 250 ? -11.288 5.716 15.915 1.00 95.75 250 ALA A C 1
ATOM 1822 O O . ALA A 1 250 ? -12.359 5.743 15.310 1.00 95.75 250 ALA A O 1
ATOM 1823 N N . LEU A 1 251 ? -11.162 5.090 17.092 1.00 97.62 251 LEU A N 1
ATOM 1824 C CA . LEU A 1 251 ? -12.297 4.453 17.761 1.00 97.62 251 LEU A CA 1
ATOM 1825 C C . LEU A 1 251 ? -13.388 5.472 18.112 1.00 97.62 251 LEU A C 1
ATOM 1827 O O . LEU A 1 251 ? -14.561 5.214 17.844 1.00 97.62 251 LEU A O 1
ATOM 1831 N N . SER A 1 252 ? -13.002 6.618 18.677 1.00 97.94 252 SER A N 1
ATOM 1832 C CA . SER A 1 252 ? -13.934 7.696 19.021 1.00 97.94 252 SER A CA 1
ATOM 1833 C C . SER A 1 252 ? -14.635 8.234 17.776 1.00 97.94 252 SER A C 1
ATOM 1835 O O . SER A 1 252 ? -15.854 8.386 17.779 1.00 97.94 252 SER A O 1
ATOM 1837 N N . ALA A 1 253 ? -13.894 8.447 16.684 1.00 97.38 253 ALA A N 1
ATOM 1838 C CA . ALA A 1 253 ? -14.457 8.901 15.416 1.00 97.38 253 ALA A CA 1
ATOM 1839 C C . ALA A 1 253 ? -15.535 7.935 14.900 1.00 97.38 253 ALA A C 1
ATOM 1841 O O . ALA A 1 253 ? -16.656 8.365 14.626 1.00 97.38 253 ALA A O 1
ATOM 1842 N N . TYR A 1 254 ? -15.257 6.627 14.861 1.00 97.62 254 TYR A N 1
ATOM 1843 C CA . TYR A 1 254 ? -16.247 5.641 14.414 1.00 97.62 254 TYR A CA 1
ATOM 1844 C C . TYR A 1 254 ? -17.472 5.556 15.336 1.00 97.62 254 TYR A C 1
ATOM 1846 O O . TYR A 1 254 ? -18.585 5.362 14.849 1.00 97.62 254 TYR A O 1
ATOM 1854 N N . GLN A 1 255 ? -17.302 5.731 16.651 1.00 97.00 255 GLN A N 1
ATOM 1855 C CA . GLN A 1 255 ? -18.418 5.787 17.607 1.00 97.00 255 GLN A CA 1
ATOM 1856 C C . GLN A 1 255 ? -19.300 7.029 17.419 1.00 97.00 255 GLN A C 1
ATOM 1858 O O . GLN A 1 255 ? -20.502 6.974 17.673 1.00 97.00 255 GLN A O 1
ATOM 1863 N N . GLU A 1 256 ? -18.712 8.128 16.953 1.00 97.38 256 GLU A N 1
ATOM 1864 C CA . GLU A 1 256 ? -19.407 9.366 16.594 1.00 97.38 256 GLU A CA 1
ATOM 1865 C C . GLU A 1 256 ? -19.926 9.382 15.151 1.00 97.38 256 GLU A C 1
ATOM 1867 O O . GLU A 1 256 ? -20.405 10.420 14.692 1.00 97.38 256 GLU A O 1
ATOM 1872 N N . ASP A 1 257 ? -19.839 8.254 14.442 1.00 94.75 257 ASP A N 1
ATOM 1873 C CA . ASP A 1 257 ? -20.246 8.130 13.044 1.00 94.75 257 ASP A CA 1
ATOM 1874 C C . ASP A 1 257 ? -19.455 9.040 12.087 1.00 94.75 257 ASP A C 1
ATOM 1876 O O . ASP A 1 257 ? -19.998 9.645 11.160 1.00 94.75 257 ASP A O 1
ATOM 1880 N N . LYS A 1 258 ? -18.141 9.144 12.312 1.00 94.88 258 LYS A N 1
ATOM 1881 C CA . LYS A 1 258 ? -17.204 9.933 11.504 1.00 94.88 258 LYS A CA 1
ATOM 1882 C C . LYS A 1 258 ? -16.006 9.093 11.073 1.00 94.88 258 LYS A C 1
ATOM 1884 O O . LYS A 1 258 ? -15.611 8.143 11.747 1.00 94.88 258 LYS A O 1
ATOM 1889 N N . LEU A 1 259 ? -15.389 9.494 9.963 1.00 90.19 259 LEU A N 1
ATOM 1890 C CA . LEU A 1 259 ? -14.041 9.043 9.631 1.00 90.19 259 LEU A CA 1
ATOM 1891 C C . LEU A 1 259 ? -13.018 9.834 10.467 1.00 90.19 259 LEU A C 1
ATOM 1893 O O . LEU A 1 259 ? -13.204 11.044 10.624 1.00 90.19 259 LEU A O 1
ATOM 1897 N N . PRO A 1 260 ? -11.970 9.173 10.988 1.00 82.25 260 PRO A N 1
ATOM 1898 C CA . PRO A 1 260 ? -10.821 9.848 11.584 1.00 82.25 260 PRO A CA 1
ATOM 1899 C C . PRO A 1 260 ? -9.964 10.584 10.553 1.00 82.25 260 PRO A C 1
ATOM 1901 O O . PRO A 1 260 ? -9.984 10.185 9.360 1.00 82.25 260 PRO A O 1
#

Sequence (260 aa):
NLGEDETTVSAFVRKMGSKMTYRVTVDDEKGTMGKKWLEAAGQNGIPCAFVVNKSGRIAYIGHPMSLEESLLVKLLSEPSTKPAAAVAAPVATAPSEKAEELAARAGTLLRAGKTDEAEKTIAKLHEELGDKFRYIGGLLELDLMLARGETADAPELAKILAEDFAEQAAIGVAAAARLSYAGSPDETMLATAEKLAGPAAQSEGPARCGALSVLARVSFLRGEKDKAVGFQKQAVDCASPAEAAAAKDALSAYQEDKLP

pLDDT: mean 87.05, std 13.54, range [32.59, 98.75]

Secondary structure (DSSP, 8-state):
--S--HHHHHHHHHHHGGG--S---PPPTT-HHIIIIIGGGT--SSS-EEEE-TTS-EEEEE-GGG--HHHHHHHTSSS-----S-------SS--HHHHHHHHHHHHHHHTT-HHHHHHHHHHHHHH--TTTHHHHHHHHHHHHHHHT-TTTHHHHHHHHHHHTTT-HHHHHHHHHHHHHSSS--HHHHHHHHHHHHHHHHS-STTHHHHHHHHHHHHHHTT-HHHHHHHHHHHHHH--TTTHHHHHHHHHHHHTT---